Protein 4X7K (pdb70)

CATH classification: 3.30.200.20 (+1 more: 1.10.510.10)

Solvent-accessible surface area: 14327 Å² total; per-residue (Å²): 155,134,18,99,13,116,64,55,4,82,82,89,97,65,57,20,139,19,87,104,10,19,11,38,20,0,52,21,102,148,69,98,62,50,14,18,0,45,67,21,132,27,17,151,150,125,134,12,85,87,117,18,55,122,78,12,137,34,46,44,174,33,161,46,100,5,12,26,129,59,55,64,33,20,93,6,59,57,152,74,57,44,5,13,13,6,28,61,26,15,112,96,115,16,0,81,56,47,8,94,57,78,54,66,74,140,68,5,83,95,23,25,0,2,48,11,0,30,31,0,0,65,0,0,45,22,12,32,78,127,71,62,44,26,87,71,3,50,4,33,6,0,10,11,18,102,125,97,62,0,17,0,10,102,32,24,53,117,146,102,128,32,8,42,0,35,19,31,69,134,68,90,107,93,46,58,21,1,1,0,3,5,0,0,1,0,0,0,6,0,1,52,25,19,94,80,116,144,43,23,57,135,15,1,60,46,0,42,114,71,134,23,24,100,139,3,34,136,119,11,77,68,1,58,79,13,0,59,67,0,1,18,96,51,45,181,124,4,34,68,2,73,85,6,34,122,51,75,18,16,121,145,29,100,41,142,82,61,130,147

Foldseek 3Di:
DDDPDVVFWAWDAWLAAFDQWTWTWIAGPPVRDIWIKIKGQQDPPVVSNVVVVVVLVVLQVDDDLAAWAFDDWDWDDPCRIIIMTITHDFDSQWQVNQLVVQQDLVSLPLLVLLVQLLSVLVVQLSQVVVVHADQDDDRVQWTAHPVRRIHGDDDRHPVDCLLFAPCVVVVHDDGNLRVLSSSLLSSVSSNHGHDDPVVVSVQSVCVLVVRHDPVCCVVCVPSSVLSVQSSPNDSVSHDRSVVVSPDPSNPPRDDPPDDD

Structure (mmCIF, N/CA/C/O backbone):
data_4X7K
#
_entry.id   4X7K
#
_cell.length_a   81.757
_cell.length_b   81.757
_cell.length_c   128.621
_cell.angle_alpha   90.000
_cell.angle_beta   90.000
_cell.angle_gamma   90.000
#
_symmetry.space_group_name_H-M   'P 41 21 2'
#
loop_
_entity.id
_entity.type
_entity.pdbx_description
1 polymer 'Eukaryotic translation initiation factor 2-alpha kinase 3,Eukaryotic translation initiation factor 2-alpha kinase 3'
2 non-polymer 4-{2-amino-3-[5-fluoro-2-(methylamino)quinazolin-6-yl]-4-methylbenzoyl}-1-methyl-2,5-diphenyl-1,2-dihydro-3H-pyrazol-3-one
3 non-polymer 'L(+)-TARTARIC ACID'
4 non-polymer GLYCEROL
5 water water
#
loop_
_atom_site.group_PDB
_atom_site.id
_atom_site.type_symbol
_atom_site.label_atom_id
_atom_site.label_alt_id
_atom_site.label_comp_id
_atom_site.label_asym_id
_atom_site.label_entity_id
_atom_site.label_seq_id
_atom_site.pdbx_PDB_ins_code
_atom_site.Cartn_x
_atom_site.Cartn_y
_atom_site.Cartn_z
_atom_site.occupancy
_atom_site.B_iso_or_equiv
_atom_site.auth_seq_id
_atom_site.auth_comp_id
_atom_site.auth_asym_id
_atom_site.auth_atom_id
_atom_site.pdbx_PDB_model_num
ATOM 1 N N . TYR A 1 13 ? 3.449 -5.493 -0.192 1.00 67.05 585 TYR A N 1
ATOM 2 C CA . TYR A 1 13 ? 4.260 -4.367 0.358 1.00 63.70 585 TYR A CA 1
ATOM 3 C C . TYR A 1 13 ? 4.835 -3.495 -0.753 1.00 61.70 585 TYR A C 1
ATOM 4 O O . TYR A 1 13 ? 5.386 -4.003 -1.732 1.00 63.29 585 TYR A O 1
ATOM 13 N N . ILE A 1 14 ? 4.707 -2.181 -0.588 1.00 58.81 586 ILE A N 1
ATOM 14 C CA . ILE A 1 14 ? 5.277 -1.225 -1.535 1.00 55.77 586 ILE A CA 1
ATOM 15 C C . ILE A 1 14 ? 6.580 -0.629 -0.986 1.00 50.84 586 ILE A C 1
ATOM 16 O O . ILE A 1 14 ? 6.591 0.012 0.070 1.00 49.20 586 ILE A O 1
ATOM 21 N N . SER A 1 15 ? 7.677 -0.872 -1.699 1.00 48.09 587 SER A N 1
ATOM 22 C CA . SER A 1 15 ? 8.974 -0.308 -1.335 1.00 43.30 587 SER A CA 1
ATOM 23 C C . SER A 1 15 ? 9.118 1.097 -1.900 1.00 41.32 587 SER A C 1
ATOM 24 O O . SER A 1 15 ? 9.089 1.297 -3.116 1.00 41.48 587 SER A O 1
ATOM 27 N N . ARG A 1 16 ? 9.265 2.062 -0.998 1.00 38.78 588 ARG A N 1
ATOM 28 C CA . ARG A 1 16 ? 9.519 3.452 -1.346 1.00 36.81 588 ARG A CA 1
ATOM 29 C C . ARG A 1 16 ? 10.731 3.570 -2.275 1.00 34.87 588 ARG A C 1
ATOM 30 O O . ARG A 1 16 ? 10.671 4.251 -3.304 1.00 34.28 588 ARG A O 1
ATOM 38 N N . TYR A 1 17 ? 11.818 2.894 -1.908 1.00 32.63 589 TYR A N 1
ATOM 39 C CA . TYR A 1 17 ? 13.043 2.893 -2.706 1.00 31.19 589 TYR A CA 1
ATOM 40 C C . TYR A 1 17 ? 12.795 2.373 -4.123 1.00 32.74 589 TYR A C 1
ATOM 41 O O . TYR A 1 17 ? 13.165 3.029 -5.095 1.00 30.88 589 TYR A O 1
ATOM 50 N N . LEU A 1 18 ? 12.153 1.211 -4.239 1.00 35.08 590 LEU A N 1
ATOM 51 C CA . LEU A 1 18 ? 11.897 0.615 -5.547 1.00 38.24 590 LEU A CA 1
ATOM 52 C C . LEU A 1 18 ? 10.871 1.397 -6.378 1.00 38.57 590 LEU A C 1
ATOM 53 O O . LEU A 1 18 ? 10.928 1.380 -7.607 1.00 39.58 590 LEU A O 1
ATOM 58 N N . THR A 1 19 ? 9.942 2.077 -5.712 1.00 37.82 591 THR A N 1
ATOM 59 C CA . THR A 1 19 ? 8.902 2.833 -6.415 1.00 39.13 591 THR A CA 1
ATOM 60 C C . THR A 1 19 ? 9.428 4.167 -6.948 1.00 37.22 591 THR A C 1
ATOM 61 O O . THR A 1 19 ? 9.088 4.575 -8.059 1.00 37.76 591 THR A O 1
ATOM 65 N N . ASP A 1 20 ? 10.271 4.827 -6.159 1.00 33.88 592 ASP A N 1
ATOM 66 C CA . ASP A 1 20 ? 10.712 6.187 -6.469 1.00 32.62 592 ASP A CA 1
ATOM 67 C C . ASP A 1 20 ? 12.022 6.272 -7.253 1.00 30.57 592 ASP A C 1
ATOM 68 O O . ASP A 1 20 ? 12.310 7.303 -7.868 1.00 28.05 592 ASP A O 1
ATOM 73 N N . PHE A 1 21 ? 12.813 5.200 -7.226 1.00 29.06 593 PHE A N 1
ATOM 74 C CA . PHE A 1 21 ? 14.157 5.231 -7.806 1.00 28.13 593 PHE A CA 1
ATOM 75 C C . PHE A 1 21 ? 14.414 4.132 -8.826 1.00 30.08 593 PHE A C 1
ATOM 76 O O . PHE A 1 21 ? 13.893 3.020 -8.702 1.00 31.33 593 PHE A O 1
ATOM 84 N N . GLU A 1 22 ? 15.229 4.461 -9.825 1.00 29.75 594 GLU A N 1
ATOM 85 C CA . GLU A 1 22 ? 15.796 3.473 -10.739 1.00 32.50 594 GLU A CA 1
ATOM 86 C C . GLU A 1 22 ? 17.235 3.174 -10.300 1.00 32.10 594 GLU A C 1
ATOM 87 O O . GLU A 1 22 ? 18.100 4.051 -10.368 1.00 30.10 594 GLU A O 1
ATOM 93 N N . PRO A 1 23 ? 17.491 1.947 -9.808 1.00 34.22 595 PRO A N 1
ATOM 94 C CA . PRO A 1 23 ? 18.842 1.616 -9.344 1.00 33.65 595 PRO A CA 1
ATOM 95 C C . PRO A 1 23 ? 19.832 1.624 -10.504 1.00 33.73 595 PRO A C 1
ATOM 96 O O . PRO A 1 23 ? 19.504 1.161 -11.601 1.00 35.13 595 PRO A O 1
ATOM 100 N N . ILE A 1 24 ? 21.026 2.165 -10.266 1.00 31.52 596 ILE A N 1
ATOM 101 C CA . ILE A 1 24 ? 22.054 2.244 -11.305 1.00 32.72 596 ILE A CA 1
ATOM 102 C C . ILE A 1 24 ? 23.181 1.239 -11.039 1.00 34.44 596 ILE A C 1
ATOM 103 O O . ILE A 1 24 ? 23.498 0.414 -11.899 1.00 35.54 596 ILE A O 1
ATOM 108 N N . GLN A 1 25 ? 23.769 1.304 -9.846 1.00 33.19 597 GLN A N 1
ATOM 109 C CA . GLN A 1 25 ? 24.857 0.397 -9.464 1.00 35.31 597 GLN A CA 1
ATOM 110 C C . GLN A 1 25 ? 25.059 0.365 -7.955 1.00 33.89 597 GLN A C 1
ATOM 111 O O . GLN A 1 25 ? 24.595 1.252 -7.241 1.00 30.79 597 GLN A O 1
ATOM 117 N N . CYS A 1 26 ? 25.745 -0.670 -7.477 1.00 34.85 598 CYS A N 1
ATOM 118 C CA . CYS A 1 26 ? 26.203 -0.710 -6.095 1.00 35.16 598 CYS A CA 1
ATOM 119 C C . CYS A 1 26 ? 27.530 0.047 -6.010 1.00 34.78 598 CYS A C 1
ATOM 120 O O . CYS A 1 26 ? 28.465 -0.247 -6.763 1.00 36.79 598 CYS A O 1
ATOM 123 N N . LEU A 1 27 ? 27.603 1.015 -5.101 1.00 31.67 599 LEU A N 1
ATOM 124 C CA . LEU A 1 27 ? 28.825 1.794 -4.895 1.00 31.52 599 LEU A CA 1
ATOM 125 C C . LEU A 1 27 ? 29.741 1.175 -3.843 1.00 33.67 599 LEU A C 1
ATOM 126 O O . LEU A 1 27 ? 30.945 1.434 -3.841 1.00 34.65 599 LEU A O 1
ATOM 131 N N . GLY A 1 28 ? 29.170 0.364 -2.952 1.00 34.16 600 GLY A N 1
ATOM 132 C CA . GLY A 1 28 ? 29.955 -0.382 -1.966 1.00 36.28 600 GLY A CA 1
ATOM 133 C C . GLY A 1 28 ? 29.187 -0.723 -0.701 1.00 37.33 600 GLY A C 1
ATOM 134 O O . GLY A 1 28 ? 27.968 -0.553 -0.640 1.00 34.89 600 GLY A O 1
ATOM 135 N N . ARG A 1 29 ? 29.909 -1.196 0.315 1.00 38.91 601 ARG A N 1
ATOM 136 C CA . ARG A 1 29 ? 29.304 -1.619 1.586 1.00 41.07 601 ARG A CA 1
ATOM 137 C C . ARG A 1 29 ? 30.255 -1.437 2.773 1.00 41.59 601 ARG A C 1
ATOM 138 O O . ARG A 1 29 ? 31.474 -1.358 2.591 1.00 42.73 601 ARG A O 1
ATOM 146 N N . GLY A 1 30 ? 29.687 -1.379 3.979 1.00 41.78 602 GLY A N 1
ATOM 147 C CA . GLY A 1 30 ? 30.468 -1.274 5.215 1.00 43.54 602 GLY A CA 1
ATOM 148 C C . GLY A 1 30 ? 29.624 -1.065 6.463 1.00 43.48 602 GLY A C 1
ATOM 149 O O . GLY A 1 30 ? 28.643 -0.309 6.444 1.00 42.74 602 GLY A O 1
ATOM 150 N N . GLY A 1 31 ? 30.009 -1.733 7.549 1.00 44.27 603 GLY A N 1
ATOM 151 C CA . GLY A 1 31 ? 29.287 -1.632 8.822 1.00 44.17 603 GLY A CA 1
ATOM 152 C C . GLY A 1 31 ? 27.864 -2.153 8.715 1.00 43.36 603 GLY A C 1
ATOM 153 O O . GLY A 1 31 ? 27.645 -3.290 8.296 1.00 43.66 603 GLY A O 1
ATOM 154 N N . PHE A 1 32 ? 26.898 -1.312 9.083 1.00 42.05 604 PHE A N 1
ATOM 155 C CA . PHE A 1 32 ? 25.481 -1.668 8.976 1.00 41.73 604 PHE A CA 1
ATOM 156 C C . PHE A 1 32 ? 24.929 -1.438 7.560 1.00 39.71 604 PHE A C 1
ATOM 157 O O . PHE A 1 32 ? 23.759 -1.722 7.300 1.00 38.36 604 PHE A O 1
ATOM 165 N N . GLY A 1 33 ? 25.766 -0.944 6.649 1.00 37.98 605 GLY A N 1
ATOM 166 C CA . GLY A 1 33 ? 25.259 -0.403 5.381 1.00 35.91 605 GLY A CA 1
ATOM 167 C C . GLY A 1 33 ? 25.702 -0.975 4.040 1.00 34.58 605 GLY A C 1
ATOM 168 O O . GLY A 1 33 ? 26.707 -1.686 3.934 1.00 36.09 605 GLY A O 1
ATOM 169 N N . VAL A 1 34 ? 24.888 -0.669 3.027 1.00 31.88 606 VAL A N 1
ATOM 170 C CA A VAL A 1 34 ? 25.208 -0.897 1.615 0.50 30.49 606 VAL A CA 1
ATOM 171 C CA B VAL A 1 34 ? 25.235 -0.883 1.625 0.50 30.94 606 VAL A CA 1
ATOM 172 C C . VAL A 1 34 ? 24.849 0.403 0.887 1.00 28.35 606 VAL A C 1
ATOM 173 O O . VAL A 1 34 ? 23.848 1.033 1.219 1.00 26.91 606 VAL A O 1
ATOM 180 N N . VAL A 1 35 ? 25.658 0.816 -0.089 1.00 26.43 607 VAL A N 1
ATOM 181 C CA . VAL A 1 35 ? 25.385 2.079 -0.794 1.00 25.71 607 VAL A CA 1
ATOM 182 C C . VAL A 1 35 ? 25.148 1.873 -2.291 1.00 25.74 607 VAL A C 1
ATOM 183 O O . VAL A 1 35 ? 25.898 1.155 -2.955 1.00 27.74 607 VAL A O 1
ATOM 187 N N . PHE A 1 36 ? 24.085 2.500 -2.792 1.00 24.51 608 PHE A N 1
ATOM 188 C CA . PHE A 1 36 ? 23.690 2.413 -4.197 1.00 26.16 608 PHE A CA 1
ATOM 189 C C . PHE A 1 36 ? 23.741 3.788 -4.853 1.00 24.36 608 PHE A C 1
ATOM 190 O O . PHE A 1 36 ? 23.516 4.802 -4.192 1.00 23.85 608 PHE A O 1
ATOM 198 N N . GLU A 1 37 ? 24.029 3.815 -6.151 1.00 24.76 609 GLU A N 1
ATOM 199 C CA . GLU A 1 37 ? 23.684 4.968 -6.969 1.00 23.55 609 GLU A CA 1
ATOM 200 C C . GLU A 1 37 ? 22.307 4.690 -7.560 1.00 24.10 609 GLU A C 1
ATOM 201 O O . GLU A 1 37 ? 22.056 3.597 -8.079 1.00 25.05 609 GLU A O 1
ATOM 207 N N . ALA A 1 38 ? 21.408 5.662 -7.467 1.00 23.55 610 ALA A N 1
ATOM 208 C CA . ALA A 1 38 ? 20.065 5.487 -8.025 1.00 24.11 610 ALA A CA 1
ATOM 209 C C . ALA A 1 38 ? 19.491 6.803 -8.524 1.00 23.69 610 ALA A C 1
ATOM 210 O O . ALA A 1 38 ? 19.761 7.862 -7.952 1.00 22.31 610 ALA A O 1
ATOM 212 N N . LYS A 1 39 ? 18.706 6.729 -9.595 1.00 24.03 611 LYS A N 1
ATOM 213 C CA . LYS A 1 39 ? 18.100 7.920 -10.181 1.00 25.01 611 LYS A CA 1
ATOM 214 C C . LYS A 1 39 ? 16.677 8.085 -9.672 1.00 24.26 611 LYS A C 1
ATOM 215 O O . LYS A 1 39 ? 15.869 7.165 -9.771 1.00 24.95 611 LYS A O 1
ATOM 221 N N . ASN A 1 40 ? 16.376 9.256 -9.119 1.00 22.52 612 ASN A N 1
ATOM 222 C CA . ASN A 1 40 ? 15.005 9.565 -8.737 1.00 22.62 612 ASN A CA 1
ATOM 223 C C . ASN A 1 40 ? 14.157 9.789 -9.994 1.00 23.65 612 ASN A C 1
ATOM 224 O O . ASN A 1 40 ? 14.504 10.601 -10.863 1.00 22.90 612 ASN A O 1
ATOM 229 N N . LYS A 1 41 ? 13.056 9.045 -10.103 1.00 24.41 613 LYS A N 1
ATOM 230 C CA . LYS A 1 41 ? 12.217 9.084 -11.300 1.00 26.65 613 LYS A CA 1
ATOM 231 C C . LYS A 1 41 ? 11.587 10.455 -11.549 1.00 26.78 613 LYS A C 1
ATOM 232 O O . LYS A 1 41 ? 11.511 10.908 -12.691 1.00 27.59 613 LYS A O 1
ATOM 238 N N . VAL A 1 42 ? 11.148 11.112 -10.479 1.00 25.48 614 VAL A N 1
ATOM 239 C CA . VAL A 1 42 ? 10.441 12.390 -10.597 1.00 25.71 614 VAL A CA 1
ATOM 240 C C . VAL A 1 42 ? 11.402 13.546 -10.917 1.00 23.92 614 VAL A C 1
ATOM 241 O O . VAL A 1 42 ? 11.129 14.342 -11.823 1.00 25.91 614 VAL A O 1
ATOM 245 N N . ASP A 1 43 ? 12.519 13.640 -10.191 1.00 22.93 615 ASP A N 1
ATOM 246 C CA . ASP A 1 43 ? 13.432 14.777 -10.380 1.00 22.62 615 ASP A CA 1
ATOM 247 C C . ASP A 1 43 ? 14.569 14.545 -11.383 1.00 23.25 615 ASP A C 1
ATOM 248 O O . ASP A 1 43 ? 15.274 15.492 -11.752 1.00 22.60 615 ASP A O 1
ATOM 253 N N . ASP A 1 44 ? 14.723 13.291 -11.824 1.00 23.70 616 ASP A N 1
ATOM 254 C CA . ASP A 1 44 ? 15.691 12.901 -12.863 1.00 24.41 616 ASP A CA 1
ATOM 255 C C . ASP A 1 44 ? 17.174 13.052 -12.462 1.00 23.51 616 ASP A C 1
ATOM 256 O O . ASP A 1 44 ? 18.069 13.031 -13.321 1.00 24.91 616 ASP A O 1
ATOM 261 N N . CYS A 1 45 ? 17.430 13.190 -11.164 1.00 21.39 617 CYS A N 1
ATOM 262 C CA . CYS A 1 45 ? 18.796 13.314 -10.650 1.00 21.59 617 CYS A CA 1
ATOM 263 C C . CYS A 1 45 ? 19.268 11.990 -10.066 1.00 21.73 617 CYS A C 1
ATOM 264 O O . CYS A 1 45 ? 18.453 11.209 -9.580 1.00 21.65 617 CYS A O 1
ATOM 267 N N . ASN A 1 46 ? 20.582 11.762 -10.109 1.00 22.09 618 ASN A N 1
ATOM 268 C CA . ASN A 1 46 ? 21.203 10.573 -9.527 1.00 22.65 618 ASN A CA 1
ATOM 269 C C . ASN A 1 46 ? 21.774 10.894 -8.150 1.00 21.72 618 ASN A C 1
ATOM 270 O O . ASN A 1 46 ? 22.438 11.923 -7.965 1.00 22.48 618 ASN A O 1
ATOM 275 N N . TYR A 1 47 ? 21.522 10.001 -7.199 1.00 21.13 619 TYR A N 1
ATOM 276 C CA . TYR A 1 47 ? 21.913 10.197 -5.807 1.00 20.11 619 TYR A CA 1
ATOM 277 C C . TYR A 1 47 ? 22.702 8.996 -5.294 1.00 20.64 619 TYR A C 1
ATOM 278 O O . TYR A 1 47 ? 22.647 7.915 -5.870 1.00 21.82 619 TYR A O 1
ATOM 287 N N . ALA A 1 48 ? 23.432 9.196 -4.201 1.00 20.10 620 ALA A N 1
ATOM 288 C CA . ALA A 1 48 ? 23.948 8.080 -3.430 1.00 20.64 620 ALA A CA 1
ATOM 289 C C . ALA A 1 48 ? 22.943 7.775 -2.331 1.00 20.08 620 ALA A C 1
ATOM 290 O O . ALA A 1 48 ? 22.520 8.668 -1.591 1.00 20.03 620 ALA A O 1
ATOM 292 N N . ILE A 1 49 ? 22.556 6.507 -2.233 1.00 20.50 621 ILE A N 1
ATOM 293 C CA . ILE A 1 49 ? 21.577 6.077 -1.242 1.00 21.00 621 ILE A CA 1
ATOM 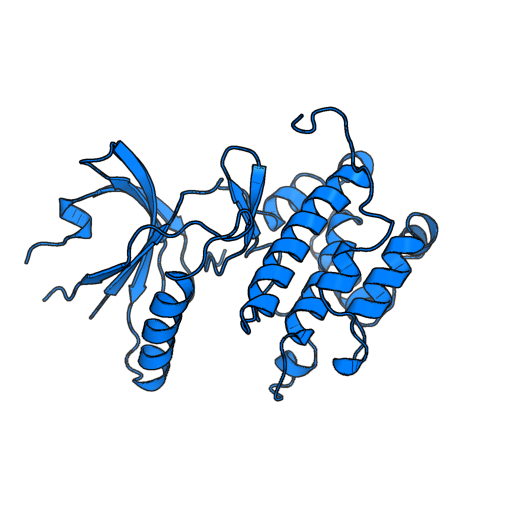294 C C . ILE A 1 49 ? 22.168 4.972 -0.370 1.00 20.50 621 ILE A C 1
ATOM 295 O O . ILE A 1 49 ? 22.517 3.896 -0.861 1.00 21.84 621 ILE A O 1
ATOM 300 N N . LYS A 1 50 ? 22.293 5.264 0.923 1.00 19.92 622 LYS A N 1
ATOM 301 C CA . LYS A 1 50 ? 22.823 4.301 1.884 1.00 20.73 622 LYS A CA 1
ATOM 302 C C . LYS A 1 50 ? 21.664 3.578 2.549 1.00 21.04 622 LYS A C 1
ATOM 303 O O . LYS A 1 50 ? 20.755 4.210 3.090 1.00 22.74 622 LYS A O 1
ATOM 309 N N . ARG A 1 51 ? 21.703 2.254 2.510 1.00 22.52 623 ARG A N 1
ATOM 310 C CA . ARG A 1 51 ? 20.695 1.449 3.176 1.00 22.30 623 ARG A CA 1
ATOM 311 C C . ARG A 1 51 ? 21.338 0.803 4.397 1.00 23.32 623 ARG A C 1
ATOM 312 O O . ARG A 1 51 ? 22.223 -0.044 4.268 1.00 24.71 623 ARG A O 1
ATOM 320 N N . ILE A 1 52 ? 20.890 1.224 5.574 1.00 23.35 624 ILE A N 1
ATOM 321 C CA . ILE A 1 52 ? 21.415 0.723 6.840 1.00 24.77 624 ILE A CA 1
ATOM 322 C C . ILE A 1 52 ? 20.439 -0.298 7.412 1.00 25.90 624 ILE A C 1
ATOM 323 O O . ILE A 1 52 ? 19.267 0.015 7.623 1.00 26.10 624 ILE A O 1
ATOM 328 N N . ARG A 1 53 ? 20.911 -1.517 7.653 1.00 27.29 625 ARG A N 1
ATOM 329 C CA . ARG A 1 53 ? 20.090 -2.492 8.359 1.00 29.53 625 ARG A CA 1
ATOM 330 C C . ARG A 1 53 ? 20.164 -2.156 9.843 1.00 29.78 625 ARG A C 1
ATOM 331 O O . ARG A 1 53 ? 21.237 -2.254 10.446 1.00 30.81 625 ARG A O 1
ATOM 339 N N . LEU A 1 54 ? 19.037 -1.754 10.433 1.00 29.63 626 LEU A N 1
ATOM 340 C CA . LEU A 1 54 ? 19.015 -1.438 11.867 1.00 30.45 626 LEU A CA 1
ATOM 341 C C . LEU A 1 54 ? 19.391 -2.668 12.698 1.00 31.19 626 LEU A C 1
ATOM 342 O O . LEU A 1 54 ? 18.831 -3.751 12.497 1.00 32.34 626 LEU A O 1
ATOM 347 N N . PRO A 1 55 ? 20.357 -2.513 13.624 1.00 31.80 627 PRO A N 1
ATOM 348 C CA . PRO A 1 55 ? 20.837 -3.641 14.429 1.00 33.89 627 PRO A CA 1
ATOM 349 C C . PRO A 1 55 ? 19.830 -4.142 15.472 1.00 35.53 627 PRO A C 1
ATOM 350 O O . PRO A 1 55 ? 18.918 -3.403 15.848 1.00 35.70 627 PRO A O 1
ATOM 354 N N . ASN A 1 56 ? 20.003 -5.388 15.913 1.00 37.76 628 ASN A N 1
ATOM 355 C CA . ASN A 1 56 ? 19.223 -5.976 17.014 1.00 40.96 628 ASN A CA 1
ATOM 356 C C . ASN A 1 56 ? 19.811 -5.590 18.377 1.00 39.71 628 ASN A C 1
ATOM 357 O O . ASN A 1 56 ? 20.023 -6.437 19.255 1.00 43.13 628 ASN A O 1
ATOM 362 N N . ARG A 1 57 ? 20.079 -4.301 18.540 1.00 36.17 629 ARG A N 1
ATOM 363 C CA . ARG A 1 57 ? 20.690 -3.763 19.748 1.00 34.25 629 ARG A CA 1
ATOM 364 C C . ARG A 1 57 ? 20.058 -2.398 19.952 1.00 29.86 629 ARG A C 1
ATOM 365 O O . ARG A 1 57 ? 20.304 -1.500 19.162 1.00 27.15 629 ARG A O 1
ATOM 373 N N . GLU A 1 58 ? 19.269 -2.228 21.011 1.00 29.55 630 GLU A N 1
ATOM 374 C CA . GLU A 1 58 ? 18.522 -0.971 21.178 1.00 27.60 630 GLU A CA 1
ATOM 375 C C . GLU A 1 58 ? 19.419 0.264 21.358 1.00 25.44 630 GLU A C 1
ATOM 376 O O . GLU A 1 58 ? 19.042 1.355 20.958 1.00 23.03 630 GLU A O 1
ATOM 382 N N . LEU A 1 59 ? 20.591 0.090 21.969 1.00 25.89 631 LEU A N 1
ATOM 383 C CA . LEU A 1 59 ? 21.488 1.234 22.189 1.00 25.25 631 LEU A CA 1
ATOM 384 C C . LEU A 1 59 ? 22.181 1.654 20.903 1.00 24.82 631 LEU A C 1
ATOM 385 O O . LEU A 1 59 ? 22.354 2.859 20.633 1.00 23.67 631 LEU A O 1
ATOM 390 N N . ALA A 1 60 ? 22.543 0.667 20.086 1.00 25.74 632 ALA A N 1
ATOM 391 C CA . ALA A 1 60 ? 23.063 0.948 18.746 1.00 25.32 632 ALA A CA 1
ATOM 392 C C . ALA A 1 60 ? 22.003 1.598 17.845 1.00 24.75 632 ALA A C 1
ATOM 393 O O . ALA A 1 60 ? 22.317 2.522 17.088 1.00 22.75 632 ALA A O 1
ATOM 395 N N . ARG A 1 61 ? 20.750 1.139 17.943 1.00 25.56 633 ARG A N 1
ATOM 396 C CA . ARG A 1 61 ? 19.648 1.758 17.190 1.00 25.13 633 ARG A CA 1
ATOM 397 C C . ARG A 1 61 ? 19.417 3.198 17.627 1.00 24.53 633 ARG A C 1
ATOM 398 O 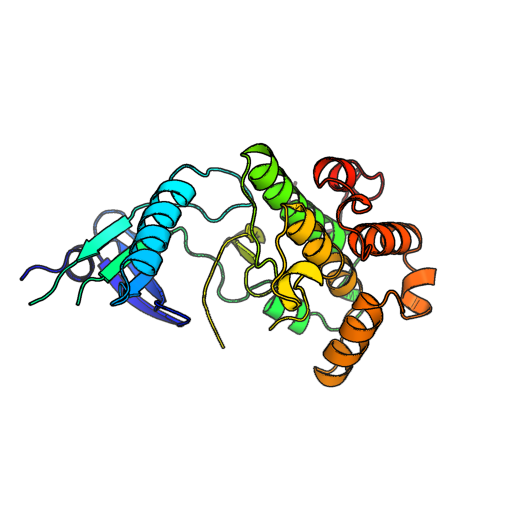O . ARG A 1 61 ? 19.184 4.076 16.793 1.00 23.12 633 ARG A O 1
ATOM 406 N N . GLU A 1 62 ? 19.474 3.426 18.939 1.00 25.06 634 GLU A N 1
ATOM 407 C CA . GLU A 1 62 ? 19.346 4.770 19.506 1.00 25.00 634 GLU A CA 1
ATOM 408 C C . GLU A 1 62 ? 20.358 5.712 18.861 1.00 24.05 634 GLU A C 1
ATOM 409 O O . GLU A 1 62 ? 20.020 6.846 18.498 1.00 23.33 634 GLU A O 1
ATOM 415 N N . LYS A 1 63 ? 21.589 5.228 18.707 1.00 23.62 635 LYS A N 1
ATOM 416 C CA . LYS A 1 63 ? 22.665 6.011 18.101 1.00 23.12 635 LYS A CA 1
ATOM 417 C C . LYS A 1 63 ? 22.379 6.296 16.632 1.00 22.47 635 LYS A C 1
ATOM 418 O O . LYS A 1 63 ? 22.515 7.442 16.184 1.00 20.82 635 LYS A O 1
ATOM 424 N N . VAL A 1 64 ? 21.970 5.267 15.888 1.00 21.89 636 VAL A N 1
ATOM 425 C CA . VAL A 1 64 ? 21.652 5.430 14.457 1.00 22.28 636 VAL A CA 1
ATOM 426 C C . VAL A 1 64 ? 20.578 6.498 14.229 1.00 21.79 636 VAL A C 1
ATOM 427 O O . VAL A 1 64 ? 20.744 7.383 13.383 1.00 21.43 636 VAL A O 1
ATOM 431 N N . MET A 1 65 ? 19.488 6.425 14.989 1.00 23.47 637 MET A N 1
ATOM 432 C CA . MET A 1 65 ? 18.391 7.385 14.835 1.00 23.60 637 MET A CA 1
ATOM 433 C C . MET A 1 65 ? 18.811 8.809 15.219 1.00 23.39 637 MET A C 1
ATOM 434 O O . MET A 1 65 ? 18.403 9.781 14.568 1.00 23.17 637 MET A O 1
ATOM 439 N N . ARG A 1 66 ? 19.616 8.934 16.271 1.00 22.78 638 ARG A N 1
ATOM 440 C CA . ARG A 1 66 ? 20.199 10.227 16.635 1.00 22.60 638 ARG A CA 1
ATOM 441 C C . ARG A 1 66 ? 21.096 10.795 15.545 1.00 22.12 638 ARG A C 1
ATOM 442 O O . ARG A 1 66 ? 21.022 11.992 15.238 1.00 22.50 638 ARG A O 1
ATOM 450 N N . GLU A 1 67 ? 21.954 9.946 14.976 1.00 21.23 639 GLU A N 1
ATOM 451 C CA . GLU A 1 67 ? 22.910 10.396 13.958 1.00 21.84 639 GLU A CA 1
ATOM 452 C C . GLU A 1 67 ? 22.226 10.910 12.689 1.00 21.50 639 GLU A C 1
ATOM 453 O O . GLU A 1 67 ? 22.667 11.907 12.097 1.00 20.01 639 GLU A O 1
ATOM 459 N N . VAL A 1 68 ? 21.153 10.243 12.267 1.00 21.16 640 VAL A N 1
ATOM 460 C CA . VAL A 1 68 ? 20.445 10.704 11.068 1.00 21.12 640 VAL A CA 1
ATOM 461 C C . VAL A 1 68 ? 19.796 12.077 11.306 1.00 19.93 640 VAL A C 1
ATOM 462 O O . VAL A 1 68 ? 19.886 12.958 10.448 1.00 19.55 640 VAL A O 1
ATOM 466 N N . LYS A 1 69 ? 19.194 12.264 12.481 1.00 20.65 641 LYS A N 1
ATOM 467 C CA . LYS A 1 69 ? 18.610 13.561 12.855 1.00 20.60 641 LYS A CA 1
ATOM 468 C C . LYS A 1 69 ? 19.671 14.666 12.909 1.00 21.26 641 LYS A C 1
ATOM 469 O O . LYS A 1 69 ? 19.424 15.797 12.470 1.00 21.95 641 LYS A O 1
ATOM 475 N N . ALA A 1 70 ? 20.850 14.335 13.440 1.00 20.50 642 ALA A N 1
ATOM 476 C CA . ALA A 1 70 ? 21.963 15.282 13.494 1.00 21.67 642 ALA A CA 1
ATOM 477 C C . ALA A 1 70 ? 22.474 15.658 12.099 1.00 20.21 642 ALA A C 1
ATOM 478 O O . ALA A 1 70 ? 22.663 16.843 11.801 1.00 20.88 642 ALA A O 1
ATOM 480 N N . LEU A 1 71 ? 22.705 14.663 11.249 1.00 19.48 643 LEU A N 1
ATOM 481 C CA . LEU A 1 71 ? 23.247 14.954 9.916 1.00 20.27 643 LEU A CA 1
ATOM 482 C C . LEU A 1 71 ? 22.254 15.771 9.072 1.00 19.48 643 LEU A C 1
ATOM 483 O O . LEU A 1 71 ? 22.661 16.593 8.251 1.00 19.44 643 LEU A O 1
ATOM 488 N N . ALA A 1 72 ? 20.960 15.573 9.314 1.00 19.34 644 ALA A N 1
ATOM 489 C CA . ALA A 1 72 ? 19.915 16.286 8.558 1.00 20.07 644 ALA A CA 1
ATOM 490 C C . ALA A 1 72 ? 19.927 17.807 8.773 1.00 21.18 644 ALA A C 1
ATOM 491 O O . ALA A 1 72 ? 19.440 18.557 7.915 1.00 22.13 644 ALA A O 1
ATOM 493 N N . LYS A 1 73 ? 20.494 18.253 9.900 1.00 21.05 645 LYS A N 1
ATOM 494 C CA A LYS A 1 73 ? 20.572 19.677 10.250 0.50 22.91 645 LYS A CA 1
ATOM 495 C CA B LYS A 1 73 ? 20.547 19.684 10.208 0.50 22.80 645 LYS A CA 1
ATOM 496 C C . LYS A 1 73 ? 21.784 20.371 9.623 1.00 23.09 645 LYS A C 1
ATOM 497 O O . LYS A 1 73 ? 21.879 21.599 9.634 1.00 24.62 645 LYS A O 1
ATOM 508 N N . LEU A 1 74 ? 22.718 19.581 9.095 1.00 21.73 646 LEU A N 1
ATOM 509 C CA . LEU A 1 74 ? 24.009 20.127 8.633 1.00 21.18 646 LEU A CA 1
ATOM 510 C C . LEU A 1 74 ? 23.996 20.676 7.218 1.00 20.89 646 LEU A C 1
ATOM 511 O O . LEU A 1 74 ? 23.553 20.004 6.284 1.00 21.50 646 LEU A O 1
ATOM 516 N N . GLU A 1 75 ? 24.514 21.891 7.075 1.00 20.47 647 GLU A N 1
ATOM 517 C CA . GLU A 1 75 ? 24.676 22.528 5.774 1.00 20.65 647 GLU A CA 1
ATOM 518 C C . GLU A 1 75 ? 25.983 23.319 5.740 1.00 19.97 647 GLU A C 1
ATOM 519 O O . GLU A 1 75 ? 26.137 24.308 6.454 1.00 21.42 647 GLU A O 1
ATOM 525 N N . HIS A 1 76 ? 26.927 22.860 4.917 1.00 19.91 648 HIS A N 1
ATOM 526 C CA . HIS A 1 76 ? 28.229 23.515 4.769 1.00 20.94 648 HIS A CA 1
ATOM 527 C C . HIS A 1 76 ? 28.852 23.052 3.454 1.00 20.48 648 HIS A C 1
ATOM 528 O O . HIS A 1 76 ? 28.688 21.889 3.083 1.00 19.55 648 HIS A O 1
ATOM 535 N N . PRO A 1 77 ? 29.569 23.953 2.750 1.00 22.95 649 PRO A N 1
ATOM 536 C CA . PRO A 1 77 ? 30.172 23.597 1.456 1.00 23.94 649 PRO A CA 1
ATOM 537 C C . PRO A 1 77 ? 31.051 22.332 1.490 1.00 24.06 649 PRO A C 1
ATOM 538 O O . PRO A 1 77 ? 31.122 21.614 0.490 1.00 23.99 649 PRO A O 1
ATOM 542 N N . GLY A 1 78 ? 31.701 22.073 2.624 1.00 23.72 650 GLY A N 1
ATOM 543 C CA . GLY A 1 78 ? 32.597 20.918 2.773 1.00 22.62 650 GLY A CA 1
ATOM 544 C C . GLY A 1 78 ? 31.987 19.701 3.457 1.00 22.19 650 GLY A C 1
ATOM 545 O O . GLY A 1 78 ? 32.704 18.768 3.805 1.00 22.19 650 GLY A O 1
ATOM 546 N N . ILE A 1 79 ? 30.671 19.717 3.668 1.00 20.57 651 ILE A N 1
ATOM 547 C CA . ILE A 1 79 ? 29.968 18.574 4.267 1.00 20.76 651 ILE A CA 1
ATOM 548 C C . ILE A 1 79 ? 29.021 17.965 3.234 1.00 20.21 651 ILE A C 1
ATOM 549 O O . ILE A 1 79 ? 28.280 18.686 2.553 1.00 19.82 651 ILE A O 1
ATOM 554 N N . VAL A 1 80 ? 29.046 16.641 3.116 1.00 20.51 652 VAL A N 1
ATOM 555 C CA . VAL A 1 80 ? 28.123 15.913 2.226 1.00 21.07 652 VAL A CA 1
ATOM 556 C C . VAL A 1 80 ? 26.688 16.445 2.312 1.00 20.41 652 VAL A C 1
ATOM 557 O O . VAL A 1 80 ? 26.166 16.680 3.408 1.00 20.34 652 VAL A O 1
ATOM 561 N N . ARG A 1 81 ? 26.077 16.674 1.152 1.00 19.42 653 ARG A N 1
ATOM 562 C CA . ARG A 1 81 ? 24.738 17.284 1.091 1.00 18.95 653 ARG A CA 1
ATOM 563 C C . ARG A 1 81 ? 23.615 16.267 1.284 1.00 17.57 653 ARG A C 1
ATOM 564 O O . ARG A 1 81 ? 23.503 15.287 0.539 1.00 17.12 653 ARG A O 1
ATOM 572 N N . TYR A 1 82 ? 22.771 16.541 2.270 1.00 16.61 654 TYR A N 1
ATOM 573 C CA . TYR A 1 82 ? 21.638 15.678 2.631 1.00 18.10 654 TYR A CA 1
ATOM 574 C C . TYR A 1 82 ? 20.364 16.009 1.845 1.00 17.91 654 TYR A C 1
ATOM 575 O O . TYR A 1 82 ? 20.047 17.181 1.629 1.00 18.49 654 TYR A O 1
ATOM 584 N N . PHE A 1 83 ? 19.629 14.968 1.451 1.00 17.22 655 PHE A N 1
ATOM 585 C CA . PHE A 1 83 ? 18.314 15.131 0.829 1.00 17.96 655 PHE A CA 1
ATOM 586 C C . PHE A 1 83 ? 17.137 14.527 1.599 1.00 18.10 655 PHE A C 1
ATOM 587 O O . PHE A 1 83 ? 16.151 15.219 1.818 1.00 19.37 655 PHE A O 1
ATOM 595 N N . ASN A 1 84 ? 17.226 13.243 1.972 1.00 18.09 656 ASN A N 1
ATOM 596 C CA A ASN A 1 84 ? 16.103 12.548 2.620 0.50 18.39 656 ASN A CA 1
ATOM 597 C CA B ASN A 1 84 ? 16.095 12.523 2.569 0.50 19.24 656 ASN A CA 1
ATOM 598 C C . ASN A 1 84 ? 16.560 11.337 3.420 1.00 18.58 656 ASN A C 1
ATOM 599 O O . ASN A 1 84 ? 17.672 10.826 3.234 1.00 18.87 656 ASN A O 1
ATOM 608 N N . ALA A 1 85 ? 15.699 10.900 4.336 1.00 18.97 657 ALA A N 1
ATOM 609 C CA . ALA A 1 85 ? 15.912 9.686 5.108 1.00 19.03 657 ALA A CA 1
ATOM 610 C C . ALA A 1 85 ? 14.552 9.092 5.396 1.00 20.21 657 ALA A C 1
ATOM 611 O O . ALA A 1 85 ? 13.600 9.824 5.675 1.00 21.37 657 ALA A O 1
ATOM 613 N N . TRP A 1 86 ? 14.451 7.767 5.315 1.00 20.50 658 TRP A N 1
ATOM 614 C CA . TRP A 1 86 ? 13.182 7.091 5.583 1.00 22.57 658 TRP A CA 1
ATOM 615 C C . TRP A 1 86 ? 13.395 5.652 6.025 1.00 23.22 658 TRP A C 1
ATOM 616 O O . TRP A 1 86 ? 14.486 5.103 5.858 1.00 23.45 658 TRP A O 1
ATOM 627 N N . LEU A 1 87 ? 12.342 5.050 6.576 1.00 24.72 659 LEU A N 1
ATOM 628 C CA . LEU A 1 87 ? 12.396 3.668 7.048 1.00 26.62 659 LEU A CA 1
ATOM 629 C C . LEU A 1 87 ? 11.544 2.746 6.185 1.00 28.06 659 LEU A C 1
ATOM 630 O O . LEU A 1 87 ? 10.458 3.126 5.723 1.00 27.45 659 LEU A O 1
ATOM 635 N N . GLU A 1 88 ? 12.046 1.533 5.965 1.00 28.71 660 GLU A N 1
ATOM 636 C CA . GLU A 1 88 ? 11.270 0.484 5.304 1.00 31.20 660 GLU A CA 1
ATOM 637 C C . GLU A 1 88 ? 11.333 -0.782 6.141 1.00 33.56 660 GLU A C 1
ATOM 638 O O . GLU A 1 88 ? 12.402 -1.156 6.633 1.00 33.02 660 GLU A O 1
ATOM 644 N N . ALA A 1 89 ? 10.179 -1.419 6.319 1.00 36.53 661 ALA A N 1
ATOM 645 C CA . ALA A 1 89 ? 10.075 -2.656 7.086 1.00 40.54 661 ALA A CA 1
ATOM 646 C C . ALA A 1 89 ? 9.369 -3.724 6.254 1.00 44.02 661 ALA A C 1
ATOM 647 O O . ALA A 1 89 ? 8.172 -3.969 6.440 1.00 45.93 661 ALA A O 1
ATOM 649 N N . PRO A 1 90 ? 10.107 -4.360 5.322 1.00 45.55 662 PRO A N 1
ATOM 650 C CA . PRO A 1 90 ? 9.505 -5.360 4.443 1.00 49.15 662 PRO A CA 1
ATOM 651 C C . PRO A 1 90 ? 9.164 -6.645 5.203 1.00 52.96 662 PRO A C 1
ATOM 652 O O . PRO A 1 90 ? 9.968 -7.101 6.022 1.00 53.37 662 PRO A O 1
ATOM 656 N N . PRO A 1 91 ? 7.967 -7.215 4.952 1.00 56.72 663 PRO A N 1
ATOM 657 C CA . PRO A 1 91 ? 7.525 -8.451 5.607 1.00 59.88 663 PRO A CA 1
ATOM 658 C C . PRO A 1 91 ? 8.447 -9.632 5.312 1.00 61.73 663 PRO A C 1
ATOM 659 O O . PRO A 1 91 ? 8.443 -10.617 6.054 1.00 64.91 663 PRO A O 1
ATOM 663 N N . LYS A 1 104 ? 13.256 -7.412 9.707 1.00 44.35 881 LYS A N 1
ATOM 664 C CA . LYS A 1 104 ? 14.327 -6.490 9.349 1.00 41.45 881 LYS A CA 1
ATOM 665 C C . LYS A 1 104 ? 13.777 -5.102 9.033 1.00 38.64 881 LYS A C 1
ATOM 666 O O . LYS A 1 104 ? 12.791 -4.971 8.306 1.00 38.60 881 LYS A O 1
ATOM 668 N N . VAL A 1 105 ? 14.414 -4.077 9.596 1.00 35.20 882 VAL A N 1
ATOM 669 C CA . VAL A 1 105 ? 14.078 -2.684 9.301 1.00 32.72 882 VAL A CA 1
ATOM 670 C C . VAL A 1 105 ? 15.297 -2.006 8.676 1.00 29.98 882 VAL A C 1
ATOM 671 O O . VAL A 1 105 ? 16.420 -2.147 9.168 1.00 28.87 882 VAL A O 1
ATOM 675 N N . TYR A 1 106 ? 15.065 -1.283 7.586 1.00 28.42 883 TYR A N 1
ATOM 676 C CA . TYR A 1 106 ? 16.124 -0.552 6.900 1.00 27.25 883 TYR A CA 1
ATOM 677 C C . TYR A 1 106 ? 15.928 0.952 7.039 1.00 26.26 883 TYR A C 1
ATOM 678 O O . TYR A 1 106 ? 14.808 1.449 6.903 1.00 26.29 883 TYR A O 1
ATOM 687 N N . LEU A 1 107 ? 17.018 1.666 7.318 1.00 24.17 884 LEU A N 1
ATOM 688 C CA . LEU A 1 107 ? 17.027 3.126 7.217 1.00 23.94 884 LEU A CA 1
ATOM 689 C C . LEU A 1 107 ? 17.764 3.505 5.944 1.00 23.67 884 LEU A C 1
ATOM 690 O O . LEU A 1 107 ? 18.941 3.161 5.772 1.00 24.72 884 LEU A O 1
ATOM 695 N N . TYR A 1 108 ? 17.059 4.190 5.049 1.00 22.44 885 TYR A N 1
ATOM 696 C CA . TYR A 1 108 ? 17.651 4.722 3.830 1.00 21.27 885 TYR A CA 1
ATOM 697 C C . TYR A 1 108 ? 18.043 6.175 4.042 1.00 20.39 885 TYR A C 1
ATOM 698 O O . TYR A 1 108 ? 17.273 6.945 4.617 1.00 20.88 885 TYR A O 1
ATOM 707 N N . ILE A 1 109 ? 19.240 6.540 3.580 1.00 19.64 886 ILE A N 1
ATOM 708 C CA . ILE A 1 109 ? 19.712 7.929 3.643 1.00 18.85 886 ILE A CA 1
ATOM 709 C C . ILE A 1 109 ? 20.188 8.350 2.252 1.00 18.89 886 ILE A C 1
ATOM 710 O O . ILE A 1 109 ? 21.102 7.738 1.685 1.00 20.07 886 ILE A O 1
ATOM 715 N N . GLN A 1 110 ? 19.556 9.395 1.720 1.00 18.33 887 GLN A N 1
ATOM 716 C CA . GLN A 1 110 ? 19.801 9.879 0.358 1.00 17.88 887 GLN A CA 1
ATOM 717 C C . GLN A 1 110 ? 20.629 11.163 0.376 1.00 18.31 887 GLN A C 1
ATOM 718 O O . GLN A 1 110 ? 20.227 12.162 0.984 1.00 17.38 887 GLN A O 1
ATOM 724 N N . MET A 1 111 ? 21.780 11.123 -0.296 1.00 18.55 888 MET A N 1
ATOM 725 C CA . MET A 1 111 ? 22.724 12.245 -0.320 1.00 18.36 888 MET A CA 1
ATOM 726 C C . MET A 1 111 ? 23.124 12.581 -1.749 1.00 18.51 888 MET A C 1
ATOM 727 O O . MET A 1 111 ? 22.875 11.809 -2.677 1.00 18.22 888 MET A O 1
ATOM 732 N N . GLN A 1 112 ? 23.777 13.726 -1.916 1.00 18.31 889 GLN A N 1
ATOM 733 C CA . GLN A 1 112 ? 24.374 14.089 -3.192 1.00 19.11 889 GLN A CA 1
ATOM 734 C C . GLN A 1 112 ? 25.432 13.063 -3.605 1.00 19.73 889 GLN A C 1
ATOM 735 O O . GLN A 1 112 ? 26.231 12.604 -2.768 1.00 20.55 889 GLN A O 1
ATOM 741 N N . LEU A 1 113 ? 25.419 12.702 -4.886 1.00 26.37 890 LEU A N 1
ATOM 742 C CA . LEU A 1 113 ? 26.385 11.759 -5.444 1.00 26.12 890 LEU A CA 1
ATOM 743 C C . LEU A 1 113 ? 27.729 12.440 -5.685 1.00 24.86 890 LEU A C 1
ATOM 744 O O . LEU A 1 113 ? 27.792 13.440 -6.400 1.00 26.05 890 LEU A O 1
ATOM 749 N N . CYS A 1 114 ? 28.785 11.884 -5.092 1.00 21.48 891 CYS A N 1
ATOM 750 C CA . CYS A 1 114 ? 30.164 12.344 -5.298 1.00 22.13 891 CYS A CA 1
ATOM 751 C C . CYS A 1 114 ? 30.871 11.473 -6.331 1.00 22.21 891 CYS A C 1
ATOM 752 O O . CYS A 1 114 ? 30.338 10.447 -6.752 1.00 22.58 891 CYS A O 1
ATOM 755 N N . ARG A 1 115 ? 32.070 11.895 -6.738 1.00 21.43 892 ARG A N 1
ATOM 756 C CA . ARG A 1 115 ? 32.896 11.128 -7.679 1.00 23.34 892 ARG A CA 1
ATOM 757 C C . ARG A 1 115 ? 33.307 9.788 -7.067 1.00 22.73 892 ARG A C 1
ATOM 758 O O . ARG A 1 115 ? 33.412 9.669 -5.844 1.00 22.53 892 ARG A O 1
ATOM 766 N N . LYS A 1 116 ? 33.539 8.786 -7.919 1.00 25.46 893 LYS A N 1
ATOM 767 C CA . LYS A 1 116 ? 33.947 7.452 -7.458 1.00 26.31 893 LYS A CA 1
ATOM 768 C C . LYS A 1 116 ? 35.285 7.463 -6.706 1.00 26.85 893 LYS A C 1
ATOM 769 O O . LYS A 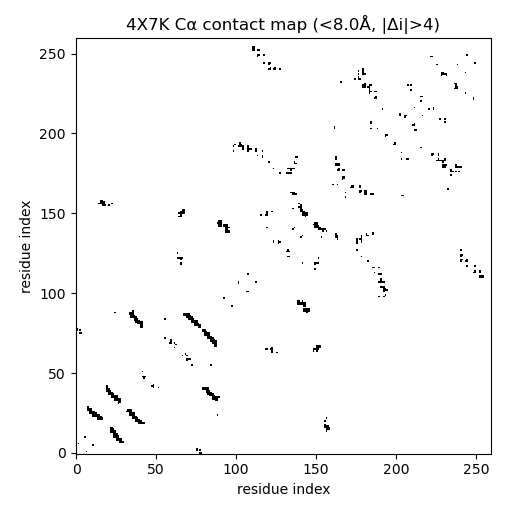1 116 ? 35.449 6.747 -5.707 1.00 27.81 893 LYS A O 1
ATOM 771 N N . GLU A 1 117 ? 36.231 8.279 -7.173 1.00 26.06 894 GLU A N 1
ATOM 772 C CA . GLU A 1 117 ? 37.562 8.364 -6.545 1.00 25.85 894 GLU A CA 1
ATOM 773 C C . GLU A 1 117 ? 37.619 9.354 -5.378 1.00 24.24 894 GLU A C 1
ATOM 774 O O . GLU A 1 117 ? 37.469 10.568 -5.568 1.00 24.07 894 GLU A O 1
ATOM 780 N N . ASN A 1 118 ? 37.827 8.825 -4.172 1.00 21.89 895 ASN A N 1
ATOM 781 C CA . ASN A 1 118 ? 37.946 9.648 -2.964 1.00 21.96 895 ASN A CA 1
ATOM 782 C C . ASN A 1 118 ? 39.373 10.163 -2.753 1.00 21.11 895 ASN A C 1
ATOM 783 O O . ASN A 1 118 ? 40.212 10.017 -3.645 1.00 22.52 895 ASN A O 1
ATOM 788 N N . LEU A 1 119 ? 39.645 10.762 -1.587 1.00 19.96 896 LEU A N 1
ATOM 789 C CA . LEU A 1 119 ? 40.969 11.348 -1.316 1.00 19.24 896 LEU A CA 1
ATOM 790 C C . LEU A 1 119 ? 42.090 10.305 -1.278 1.00 19.98 896 LEU A C 1
ATOM 791 O O . LEU A 1 119 ? 43.192 10.566 -1.782 1.00 20.26 896 LEU A O 1
ATOM 796 N N . LYS A 1 120 ? 41.806 9.144 -0.681 1.00 19.34 897 LYS A N 1
ATOM 797 C CA . LYS A 1 120 ? 42.726 8.004 -0.713 1.00 20.33 897 LYS A CA 1
ATOM 798 C C . LYS A 1 120 ? 43.099 7.639 -2.152 1.00 21.38 897 LYS A C 1
ATOM 799 O O . LYS A 1 120 ? 44.288 7.465 -2.467 1.00 21.87 897 LYS A O 1
ATOM 805 N N . ASP A 1 121 ? 42.088 7.518 -3.017 1.00 20.58 898 ASP A N 1
ATOM 806 C CA . ASP A 1 121 ? 42.311 7.187 -4.429 1.00 22.60 898 ASP A CA 1
ATOM 807 C C . ASP A 1 121 ? 43.101 8.292 -5.136 1.00 20.94 898 ASP A C 1
ATOM 808 O O . ASP A 1 121 ? 44.009 8.008 -5.925 1.00 22.42 898 ASP A O 1
ATOM 813 N N . TRP A 1 122 ? 42.741 9.545 -4.853 1.00 20.48 899 TRP A N 1
ATOM 814 C CA . TRP A 1 122 ? 43.371 10.709 -5.473 1.00 21.62 899 TRP A CA 1
ATOM 815 C C . TRP A 1 122 ? 44.869 10.738 -5.163 1.00 22.04 899 TRP A C 1
ATOM 816 O O . TRP A 1 122 ? 45.698 10.978 -6.052 1.00 21.85 899 TRP A O 1
ATOM 827 N N . MET A 1 123 ? 45.215 10.470 -3.905 1.00 21.14 900 MET A N 1
ATOM 828 C CA . MET A 1 123 ? 46.622 10.405 -3.505 1.00 21.06 900 MET A CA 1
ATOM 829 C C . MET A 1 123 ? 47.353 9.212 -4.133 1.00 22.53 900 MET A C 1
ATOM 830 O O . MET A 1 123 ? 48.521 9.324 -4.525 1.00 23.69 900 MET A O 1
ATOM 835 N N . ASN A 1 124 ? 46.660 8.082 -4.262 1.00 22.19 901 ASN A N 1
ATOM 836 C CA . ASN A 1 124 ? 47.244 6.908 -4.915 1.00 24.34 901 ASN A CA 1
ATOM 837 C C . ASN A 1 124 ? 47.473 7.081 -6.420 1.00 24.91 901 ASN A C 1
ATOM 838 O O . ASN A 1 124 ? 48.219 6.317 -7.027 1.00 27.25 901 ASN A O 1
ATOM 843 N N . GLY A 1 125 ? 46.838 8.090 -7.012 1.00 24.46 902 GLY A N 1
ATOM 844 C CA . GLY A 1 125 ? 47.033 8.397 -8.430 1.00 24.42 902 GLY A CA 1
ATOM 845 C C . GLY A 1 125 ? 47.982 9.565 -8.651 1.00 25.27 902 GLY A C 1
ATOM 846 O O . GLY A 1 125 ? 48.172 10.021 -9.786 1.00 25.67 902 GLY A O 1
ATOM 847 N N . ARG A 1 126 ? 48.561 10.060 -7.558 1.00 23.31 903 ARG A N 1
ATOM 848 C CA . ARG A 1 126 ? 49.534 11.150 -7.595 1.00 23.25 903 ARG A CA 1
ATOM 849 C C . ARG A 1 126 ? 50.741 10.772 -6.734 1.00 23.89 903 ARG A C 1
ATOM 850 O O . ARG A 1 126 ? 50.888 11.248 -5.611 1.00 22.70 903 ARG A O 1
ATOM 858 N N . CYS A 1 127 ? 51.604 9.916 -7.277 1.00 25.13 904 CYS A N 1
ATOM 859 C CA . CYS A 1 127 ? 52.692 9.325 -6.492 1.00 25.72 904 CYS A CA 1
ATOM 860 C C . CYS A 1 127 ? 54.057 10.003 -6.672 1.00 26.43 904 CYS A C 1
ATOM 861 O O . CYS A 1 127 ? 55.091 9.429 -6.318 1.00 26.51 904 CYS A O 1
ATOM 864 N N . THR A 1 128 ? 54.064 11.214 -7.228 1.00 26.78 905 THR A N 1
ATOM 865 C CA . THR A 1 128 ? 55.311 11.984 -7.362 1.00 27.77 905 THR A CA 1
ATOM 866 C C . THR A 1 128 ? 55.161 13.369 -6.738 1.00 26.82 905 THR A C 1
ATOM 867 O O . THR A 1 128 ? 54.051 13.896 -6.635 1.00 24.99 905 THR A O 1
ATOM 871 N N . ILE A 1 129 ? 56.285 13.956 -6.338 1.00 28.72 906 ILE A N 1
ATOM 872 C CA . ILE A 1 129 ? 56.293 15.287 -5.722 1.00 29.30 906 ILE A CA 1
ATOM 873 C C . ILE A 1 129 ? 55.686 16.364 -6.637 1.00 28.14 906 ILE A C 1
ATOM 874 O O . ILE A 1 129 ? 55.001 17.267 -6.156 1.00 27.65 906 ILE A O 1
ATOM 879 N N . GLU A 1 130 ? 55.917 16.238 -7.945 1.00 29.19 907 GLU A N 1
ATOM 880 C CA . GLU A 1 130 ? 55.374 17.168 -8.944 1.00 29.68 907 GLU A CA 1
ATOM 881 C C . GLU A 1 130 ? 53.842 17.159 -8.936 1.00 28.15 907 GLU A C 1
ATOM 882 O O . GLU A 1 130 ? 53.193 18.170 -9.240 1.00 27.64 907 GLU A O 1
ATOM 888 N N . GLU A 1 131 ? 53.276 16.015 -8.563 1.00 25.29 908 GLU A N 1
ATOM 889 C CA . GLU A 1 131 ? 51.827 15.826 -8.510 1.00 24.56 908 GLU A CA 1
ATOM 890 C C . GLU A 1 131 ? 51.220 16.197 -7.157 1.00 23.28 908 GLU A C 1
ATOM 891 O O . GLU A 1 131 ? 50.022 16.029 -6.941 1.00 22.25 908 GLU A O 1
ATOM 897 N N . ARG A 1 132 ? 52.056 16.707 -6.257 1.00 24.05 909 ARG A N 1
ATOM 898 C CA . ARG A 1 132 ? 51.600 17.189 -4.953 1.00 23.41 909 ARG A CA 1
ATOM 899 C C . ARG A 1 132 ? 52.115 18.609 -4.737 1.00 24.22 909 ARG A C 1
ATOM 900 O O . ARG A 1 132 ? 52.769 18.900 -3.728 1.00 24.98 909 ARG A O 1
ATOM 908 N N . GLU A 1 133 ? 51.827 19.495 -5.685 1.00 23.99 910 GLU A N 1
ATOM 909 C CA . GLU A 1 133 ? 52.294 20.874 -5.569 1.00 26.14 910 GLU A CA 1
ATOM 910 C C . GLU A 1 133 ? 51.703 21.489 -4.301 1.00 24.63 910 GLU A C 1
ATOM 911 O O . GLU A 1 133 ? 50.521 21.308 -4.005 1.00 22.99 910 GLU A O 1
ATOM 917 N N . ARG A 1 134 ? 52.548 22.203 -3.561 1.00 25.32 911 ARG A N 1
ATOM 918 C CA . ARG A 1 134 ? 52.204 22.723 -2.240 1.00 25.21 911 ARG A CA 1
ATOM 919 C C . ARG A 1 134 ? 50.845 23.427 -2.187 1.00 24.35 911 ARG A C 1
ATOM 920 O O . ARG A 1 134 ? 50.024 23.117 -1.331 1.00 23.38 911 ARG A O 1
ATOM 928 N N . SER A 1 135 ? 50.609 24.371 -3.094 1.00 25.58 912 SER A N 1
ATOM 929 C CA . SER A 1 135 ? 49.358 25.146 -3.055 1.00 25.74 912 SER A CA 1
ATOM 930 C C . SER A 1 135 ? 48.107 24.302 -3.298 1.00 24.95 912 SER A C 1
ATOM 931 O O . SER A 1 135 ? 47.076 24.526 -2.663 1.00 23.85 912 SER A O 1
ATOM 934 N N . VAL A 1 136 ? 48.198 23.340 -4.213 1.00 24.14 913 VAL A N 1
ATOM 935 C CA . VAL A 1 136 ? 47.102 22.391 -4.442 1.00 24.53 913 VAL A CA 1
ATOM 936 C C . VAL A 1 136 ? 46.786 21.588 -3.176 1.00 23.35 913 VAL A C 1
ATOM 937 O O . VAL A 1 136 ? 45.621 21.462 -2.778 1.00 21.98 913 VAL A O 1
ATOM 941 N N . CYS A 1 137 ? 47.827 21.049 -2.545 1.00 23.46 914 CYS A N 1
ATOM 942 C CA . CYS A 1 137 ? 47.662 20.261 -1.330 1.00 23.49 914 CYS A CA 1
ATOM 943 C C . CYS A 1 137 ? 47.072 21.076 -0.187 1.00 22.37 914 CYS A C 1
ATOM 944 O O . CYS A 1 137 ? 46.212 20.587 0.551 1.00 21.24 914 CYS A O 1
ATOM 947 N N . LEU A 1 138 ? 47.538 22.316 -0.048 1.00 23.27 915 LEU A N 1
ATOM 948 C CA . LEU A 1 138 ? 47.053 23.195 1.015 1.00 23.26 915 LEU A CA 1
ATOM 949 C C . LEU A 1 138 ? 45.605 23.615 0.783 1.00 23.40 915 LEU A C 1
ATOM 950 O O . LEU A 1 138 ? 44.848 23.772 1.743 1.00 22.10 915 LEU A O 1
ATOM 955 N N . HIS A 1 139 ? 45.235 23.79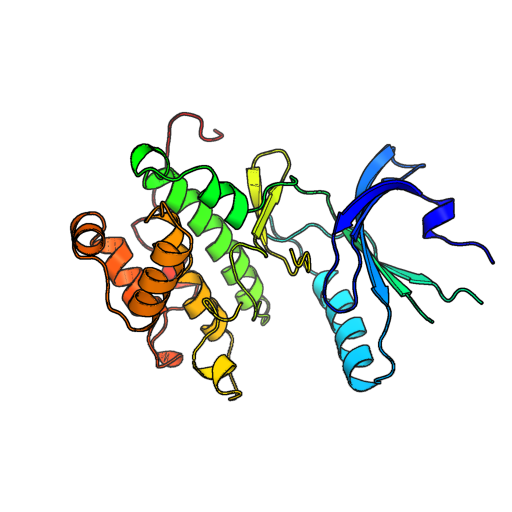5 -0.487 1.00 22.92 916 HIS A N 1
ATOM 956 C CA . HIS A 1 139 ? 43.855 24.108 -0.879 1.00 22.19 916 HIS A CA 1
ATOM 957 C C . HIS A 1 139 ? 42.899 22.970 -0.503 1.00 21.90 916 HIS A C 1
ATOM 958 O O . HIS A 1 139 ? 41.812 23.210 0.047 1.00 20.17 916 HIS A O 1
ATOM 965 N N . ILE A 1 140 ? 43.309 21.736 -0.787 1.00 20.22 917 ILE A N 1
ATOM 966 C CA . ILE A 1 140 ? 42.518 20.572 -0.399 1.00 19.95 917 ILE A CA 1
ATOM 967 C C . ILE A 1 140 ? 42.448 20.469 1.125 1.00 19.69 917 ILE A C 1
ATOM 968 O O . ILE A 1 140 ? 41.355 20.300 1.697 1.00 19.11 917 ILE A O 1
ATOM 973 N N . PHE A 1 141 ? 43.597 20.590 1.785 1.00 20.44 918 PHE A N 1
ATOM 974 C CA . PHE A 1 141 ? 43.617 20.494 3.251 1.00 20.94 918 PHE A CA 1
ATOM 975 C C . PHE A 1 141 ? 42.765 21.573 3.918 1.00 20.48 918 PHE A C 1
ATOM 976 O O . PHE A 1 141 ? 42.031 21.293 4.873 1.00 20.58 918 PHE A O 1
ATOM 984 N N . LEU A 1 142 ? 42.876 22.808 3.434 1.00 20.37 919 LEU A N 1
ATOM 985 C CA . LEU A 1 142 ? 42.093 23.909 3.999 1.00 20.83 919 LEU A CA 1
ATOM 986 C C . LEU A 1 142 ? 40.597 23.583 3.995 1.00 20.78 919 LEU A C 1
ATOM 987 O O . LEU A 1 142 ? 39.900 23.841 4.981 1.00 21.12 919 LEU A O 1
ATOM 992 N N . GLN A 1 143 ? 40.113 23.016 2.889 1.00 19.92 920 GLN A N 1
ATOM 993 C CA . GLN A 1 143 ? 38.698 22.645 2.779 1.00 20.00 920 GLN A CA 1
ATOM 994 C C . GLN A 1 143 ? 38.303 21.594 3.821 1.00 19.21 920 GLN A C 1
ATOM 995 O O . GLN A 1 143 ? 37.219 21.680 4.406 1.00 19.96 920 GLN A O 1
ATOM 1001 N N . ILE A 1 144 ? 39.174 20.612 4.044 1.00 18.91 921 ILE A N 1
ATOM 1002 C CA . ILE A 1 144 ? 38.940 19.592 5.084 1.00 18.29 921 ILE A CA 1
ATOM 1003 C C . ILE A 1 144 ? 38.902 20.250 6.469 1.00 19.84 921 ILE A C 1
ATOM 1004 O O . ILE A 1 144 ? 37.982 20.005 7.261 1.00 18.95 921 ILE A O 1
ATOM 1009 N N . ALA A 1 145 ? 39.901 21.085 6.757 1.00 19.77 922 ALA A N 1
ATOM 1010 C CA . ALA A 1 145 ? 39.969 21.788 8.045 1.00 20.73 922 ALA A CA 1
ATOM 1011 C C . ALA A 1 145 ? 38.756 22.698 8.275 1.00 21.47 922 ALA A C 1
ATOM 1012 O O . ALA A 1 145 ? 38.273 22.812 9.400 1.00 22.59 922 ALA A O 1
ATOM 1014 N N . GLU A 1 146 ? 38.272 23.337 7.210 1.00 21.54 923 GLU A N 1
ATOM 1015 C CA . GLU A 1 146 ? 37.090 24.201 7.302 1.00 22.77 923 GLU A CA 1
ATOM 1016 C C . GLU A 1 146 ? 35.818 23.404 7.618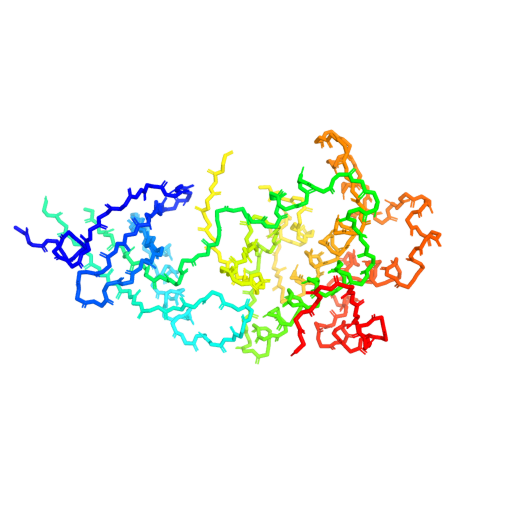 1.00 22.09 923 GLU A C 1
ATOM 1017 O O . GLU A 1 146 ? 34.969 23.865 8.393 1.00 22.57 923 GLU A O 1
ATOM 1023 N N . ALA A 1 147 ? 35.693 22.216 7.024 1.00 20.63 924 ALA A N 1
ATOM 1024 C CA . ALA A 1 147 ? 34.578 21.311 7.347 1.00 20.89 924 ALA A CA 1
ATOM 1025 C C . ALA A 1 147 ? 34.631 20.879 8.820 1.00 21.01 924 ALA A C 1
ATOM 1026 O O . ALA A 1 147 ? 33.604 20.815 9.496 1.00 21.27 924 ALA A O 1
ATOM 1028 N N . VAL A 1 148 ? 35.836 20.586 9.303 1.00 20.39 925 VAL A N 1
ATOM 1029 C CA . VAL A 1 148 ? 36.039 20.201 10.705 1.00 20.32 925 VAL A CA 1
ATOM 1030 C C . VAL A 1 148 ? 35.711 21.365 11.642 1.00 21.12 925 VAL A C 1
ATOM 1031 O O . VAL A 1 148 ? 35.014 21.179 12.649 1.00 21.41 925 VAL A O 1
ATOM 1035 N N . GLU A 1 149 ? 36.182 22.568 11.299 1.00 21.34 926 GLU A N 1
ATOM 1036 C CA . GLU A 1 149 ? 35.859 23.766 12.091 1.00 22.31 926 GLU A CA 1
ATOM 1037 C C . GLU A 1 149 ? 34.347 23.975 12.176 1.00 23.08 926 GLU A C 1
ATOM 1038 O O . GLU A 1 149 ? 33.820 24.338 13.231 1.00 22.68 926 GLU A O 1
ATOM 1044 N N . PHE A 1 150 ? 33.656 23.750 11.061 1.00 22.43 927 PHE A N 1
ATOM 1045 C CA . PHE A 1 150 ? 32.202 23.866 11.040 1.00 23.38 927 PHE A CA 1
ATOM 1046 C C . PHE A 1 150 ? 31.562 22.901 12.055 1.00 23.34 927 PHE A C 1
ATOM 1047 O O . PHE A 1 150 ? 30.731 23.307 12.871 1.00 24.81 927 PHE A O 1
ATOM 1055 N N . LEU A 1 151 ? 31.954 21.630 12.006 1.00 22.67 928 LEU A N 1
ATOM 1056 C CA . LEU A 1 151 ? 31.435 20.638 12.964 1.00 23.21 928 LEU A CA 1
ATOM 1057 C C . LEU A 1 151 ? 31.692 21.059 14.408 1.00 24.32 928 LEU A C 1
ATOM 1058 O O . LEU A 1 151 ? 30.781 21.040 15.243 1.00 24.32 928 LEU A O 1
ATOM 1063 N N . HIS A 1 152 ? 32.930 21.456 14.695 1.00 23.87 929 HIS A N 1
ATOM 1064 C CA . HIS A 1 152 ? 33.303 21.869 16.051 1.00 25.66 929 HIS A CA 1
ATOM 1065 C C . HIS A 1 152 ? 32.526 23.106 16.512 1.00 27.30 929 HIS A C 1
ATOM 1066 O O . HIS A 1 152 ? 32.154 23.203 17.684 1.00 28.07 929 HIS A O 1
ATOM 1073 N N . SER A 1 153 ? 32.256 24.034 15.592 1.00 27.32 930 SER A N 1
ATOM 1074 C CA . SER A 1 153 ? 31.475 25.231 15.927 1.00 30.46 930 SER A CA 1
ATOM 1075 C C . SER A 1 153 ? 30.020 24.890 16.282 1.00 31.55 930 SER A C 1
ATOM 1076 O O . SER A 1 153 ? 29.349 25.665 16.963 1.00 33.08 930 SER A O 1
ATOM 1079 N N . LYS A 1 154 ? 29.549 23.733 15.817 1.00 31.17 931 LYS A N 1
ATOM 1080 C CA . LYS A 1 154 ? 28.206 23.242 16.136 1.00 33.41 931 LYS A CA 1
ATOM 1081 C C . LYS A 1 154 ? 28.183 22.343 17.373 1.00 33.28 931 LYS A C 1
ATOM 1082 O O . LYS A 1 154 ? 27.135 21.796 17.726 1.00 34.84 931 LYS A O 1
ATOM 1088 N N . GLY A 1 155 ? 29.333 22.187 18.025 1.00 32.60 932 GLY A N 1
ATOM 1089 C CA . GLY A 1 155 ? 29.445 21.305 19.186 1.00 32.47 932 GLY A CA 1
ATOM 1090 C C . GLY A 1 155 ? 29.403 19.844 18.779 1.00 31.53 932 GLY A C 1
ATOM 1091 O O . GLY A 1 155 ? 28.974 18.984 19.553 1.00 32.40 932 GLY A O 1
ATOM 1092 N N . LEU A 1 156 ? 29.842 19.571 17.552 1.00 28.99 933 LEU A N 1
ATOM 1093 C CA . LEU A 1 156 ? 29.916 18.215 17.025 1.00 27.70 933 LEU A CA 1
ATOM 1094 C C . LEU A 1 156 ? 31.373 17.850 16.748 1.00 26.47 933 LEU A C 1
ATOM 1095 O O . LEU A 1 156 ? 32.264 18.698 16.807 1.00 26.87 933 LEU A O 1
ATOM 1100 N N . MET A 1 157 ? 31.618 16.577 16.476 1.00 26.09 934 MET A N 1
ATOM 1101 C CA . MET A 1 157 ? 32.937 16.140 16.040 1.00 25.57 934 MET A CA 1
ATOM 1102 C C . MET A 1 157 ? 32.788 15.002 15.043 1.00 25.31 934 MET A C 1
ATOM 1103 O O . MET A 1 157 ? 31.719 14.394 14.942 1.00 26.28 934 MET A O 1
ATOM 1108 N N . HIS A 1 158 ? 33.850 14.734 14.293 1.00 24.09 935 HIS A N 1
ATOM 1109 C CA . HIS A 1 158 ? 33.802 13.678 13.296 1.00 22.96 935 HIS A CA 1
ATOM 1110 C C . HIS A 1 158 ? 34.093 12.315 13.923 1.00 23.29 935 HIS A C 1
ATOM 1111 O O . HIS A 1 158 ? 33.283 11.390 13.793 1.00 24.26 935 HIS A O 1
ATOM 1118 N N . ARG A 1 159 ? 35.257 12.204 14.572 1.00 22.25 936 ARG A N 1
ATOM 1119 C CA . ARG A 1 159 ? 35.708 11.006 15.320 1.00 23.40 936 ARG A CA 1
ATOM 1120 C C . ARG A 1 159 ? 36.407 9.961 14.450 1.00 23.96 936 ARG A C 1
ATOM 1121 O O . ARG A 1 159 ? 37.148 9.120 14.967 1.00 24.89 936 ARG A O 1
ATOM 1129 N N . ASN A 1 160 ? 36.154 10.001 13.142 1.00 22.44 937 ASN A N 1
ATOM 1130 C CA . ASN A 1 160 ? 36.689 8.997 12.222 1.00 24.05 937 ASN A CA 1
ATOM 1131 C C . ASN A 1 160 ? 37.241 9.610 10.945 1.00 22.61 937 ASN A C 1
ATOM 1132 O O . ASN A 1 160 ? 37.059 9.064 9.851 1.00 22.62 937 ASN A O 1
ATOM 1137 N N . LEU A 1 161 ? 37.918 10.746 11.086 1.00 20.72 938 LEU A N 1
ATOM 1138 C CA . LEU A 1 161 ? 38.435 11.464 9.925 1.00 20.59 938 LEU A CA 1
ATOM 1139 C C . LEU A 1 161 ? 39.638 10.727 9.341 1.00 20.82 938 LEU A C 1
ATOM 1140 O O . LEU A 1 161 ? 40.566 10.352 10.065 1.00 21.60 938 LEU A O 1
ATOM 1145 N N . LYS A 1 162 ? 39.589 10.514 8.027 1.00 20.36 939 LYS A N 1
ATOM 1146 C CA . LYS A 1 162 ? 40.608 9.772 7.276 1.00 20.38 939 LYS A CA 1
ATOM 1147 C C . LYS A 1 162 ? 40.311 9.960 5.787 1.00 20.51 939 LYS A C 1
ATOM 1148 O O . LYS A 1 162 ? 39.176 10.304 5.426 1.00 20.06 939 LYS A O 1
ATOM 1154 N N . PRO A 1 163 ? 41.312 9.734 4.911 1.00 20.23 940 PRO A N 1
ATOM 1155 C CA . PRO A 1 163 ? 41.101 9.957 3.472 1.00 20.41 940 PRO A CA 1
ATOM 1156 C C . PRO A 1 163 ? 39.947 9.165 2.853 1.00 20.69 940 PRO A C 1
ATOM 1157 O O . PRO A 1 163 ? 39.346 9.637 1.888 1.00 20.87 940 PRO A O 1
ATOM 1161 N N . SER A 1 164 ? 39.630 7.986 3.392 1.00 19.96 941 SER A N 1
ATOM 1162 C CA . SER A 1 164 ? 38.508 7.192 2.856 1.00 20.97 941 SER A CA 1
ATOM 1163 C C . SER A 1 164 ? 37.130 7.759 3.244 1.00 21.26 941 SER A C 1
ATOM 1164 O O . SER A 1 164 ? 36.099 7.257 2.787 1.00 22.02 941 SER A O 1
ATOM 1167 N N . ASN A 1 165 ? 37.127 8.791 4.087 1.00 20.01 942 ASN A N 1
ATOM 1168 C CA . ASN A 1 165 ? 35.904 9.525 4.453 1.00 20.01 942 ASN A CA 1
ATOM 1169 C C . ASN A 1 165 ? 35.863 10.933 3.854 1.00 19.55 942 ASN A C 1
ATOM 1170 O O . ASN A 1 165 ? 35.102 11.795 4.299 1.00 18.21 942 ASN A O 1
ATOM 1175 N N . ILE A 1 166 ? 36.687 11.156 2.831 1.00 17.95 943 ILE A N 1
ATOM 1176 C CA . ILE A 1 166 ? 36.799 12.465 2.196 1.00 18.56 943 ILE A CA 1
ATOM 1177 C C . ILE A 1 166 ? 36.673 12.250 0.693 1.00 18.95 943 ILE A C 1
ATOM 1178 O O . ILE A 1 166 ? 37.515 11.591 0.081 1.00 18.43 943 ILE A O 1
ATOM 1183 N N . PHE A 1 167 ? 35.599 12.777 0.115 1.00 18.77 944 PHE A N 1
ATOM 1184 C CA . PHE A 1 167 ? 35.294 12.579 -1.298 1.00 19.62 944 PHE A CA 1
ATOM 1185 C C . PHE A 1 167 ? 35.277 13.934 -2.008 1.00 20.00 944 PHE A C 1
ATOM 1186 O O . PHE A 1 167 ? 35.552 14.967 -1.395 1.00 20.50 944 PHE A O 1
ATOM 1194 N N . PHE A 1 168 ? 34.964 13.923 -3.299 1.00 20.10 945 PHE A N 1
ATOM 1195 C CA . PHE A 1 168 ? 34.899 15.156 -4.088 1.00 20.33 945 PHE A CA 1
ATOM 1196 C C . PHE A 1 168 ? 33.572 15.206 -4.831 1.00 21.46 945 PHE A C 1
ATOM 1197 O O . PHE A 1 168 ? 33.095 14.185 -5.344 1.00 21.61 945 PHE A O 1
ATOM 1205 N N . THR A 1 169 ? 32.983 16.395 -4.920 1.00 21.21 946 THR A N 1
ATOM 1206 C CA . THR A 1 169 ? 31.861 16.603 -5.835 1.00 21.81 946 THR A CA 1
ATOM 1207 C C . THR A 1 169 ? 32.320 16.481 -7.289 1.00 24.11 946 THR A C 1
ATOM 1208 O O . THR A 1 169 ? 33.527 16.428 -7.580 1.00 23.18 946 THR A O 1
ATOM 1212 N N . MET A 1 170 ? 31.352 16.463 -8.200 1.00 25.40 947 MET A N 1
ATOM 1213 C CA . MET A 1 170 ? 31.642 16.400 -9.627 1.00 28.77 947 MET A CA 1
ATOM 1214 C C . MET A 1 170 ? 32.568 17.536 -10.076 1.00 29.30 947 MET A C 1
ATOM 1215 O O . MET A 1 170 ? 33.274 17.387 -11.069 1.00 30.93 947 MET A O 1
ATOM 1220 N N . ASP A 1 171 ? 32.571 18.652 -9.340 1.00 28.67 948 ASP A N 1
ATOM 1221 C CA A ASP A 1 171 ? 33.428 19.806 -9.623 0.50 29.17 948 ASP A CA 1
ATOM 1222 C CA B ASP A 1 171 ? 33.487 19.751 -9.674 0.50 28.98 948 ASP A CA 1
ATOM 1223 C C . ASP A 1 171 ? 34.603 19.942 -8.638 1.00 27.58 948 ASP A C 1
ATOM 1224 O O . ASP A 1 171 ? 35.086 21.061 -8.396 1.00 28.08 948 ASP A O 1
ATOM 1233 N N . ASP A 1 172 ? 35.039 18.821 -8.058 1.00 24.90 949 ASP A N 1
ATOM 1234 C CA . ASP A 1 172 ? 36.222 18.771 -7.180 1.00 23.56 949 ASP A CA 1
ATOM 1235 C C . ASP A 1 172 ? 36.133 19.526 -5.846 1.00 23.45 949 ASP A C 1
ATOM 1236 O O . ASP A 1 172 ? 37.161 19.769 -5.208 1.00 24.09 949 ASP A O 1
ATOM 1241 N N . VAL A 1 173 ? 34.928 19.897 -5.418 1.00 22.33 950 VAL A N 1
ATOM 1242 C CA . VAL A 1 173 ? 34.751 20.444 -4.066 1.00 22.36 950 VAL A CA 1
ATOM 1243 C C . VAL A 1 173 ? 34.897 19.298 -3.054 1.00 20.86 950 VAL A C 1
ATOM 1244 O O . VAL A 1 173 ? 34.247 18.252 -3.192 1.00 20.28 950 VAL A O 1
ATOM 1248 N N . VAL A 1 174 ? 35.763 19.494 -2.060 1.00 19.29 951 VAL A N 1
ATOM 1249 C CA . VAL A 1 174 ? 36.012 18.481 -1.029 1.00 19.11 951 VAL A CA 1
ATOM 1250 C C . VAL A 1 174 ? 34.753 18.298 -0.171 1.00 19.39 951 VAL A C 1
ATOM 1251 O O . VAL A 1 174 ? 34.122 19.281 0.231 1.00 19.26 951 VAL A O 1
ATOM 1255 N N . LYS A 1 175 ? 34.393 17.041 0.090 1.00 17.82 952 LYS A N 1
ATOM 1256 C CA . LYS A 1 175 ? 33.230 16.720 0.919 1.00 18.75 952 LYS A CA 1
ATOM 1257 C C . LYS A 1 175 ? 33.598 15.721 2.010 1.00 19.60 952 LYS A C 1
ATOM 1258 O O . LYS A 1 175 ? 34.048 14.610 1.712 1.00 20.16 952 LYS A O 1
ATOM 1264 N N . VAL A 1 176 ? 33.395 16.130 3.263 1.00 18.87 953 VAL A N 1
ATOM 1265 C CA . VAL A 1 176 ? 33.645 15.278 4.432 1.00 18.71 953 VAL A CA 1
ATOM 1266 C C . VAL A 1 176 ? 32.338 14.628 4.888 1.00 19.58 953 VAL A C 1
ATOM 1267 O O . VAL A 1 176 ? 31.277 15.265 4.886 1.00 19.23 953 VAL A O 1
ATOM 1271 N N . GLY A 1 177 ? 32.421 13.351 5.258 1.00 19.28 954 GLY A N 1
ATOM 1272 C CA . GLY A 1 177 ? 31.269 12.614 5.760 1.00 20.32 954 GLY A CA 1
ATOM 1273 C C . GLY A 1 177 ? 31.701 11.336 6.457 1.00 20.96 954 GLY A C 1
ATOM 1274 O O . GLY A 1 177 ? 32.883 11.153 6.761 1.00 20.11 954 GLY A O 1
ATOM 1275 N N . ASP A 1 178 ? 30.726 10.474 6.729 1.00 20.07 955 ASP A N 1
ATOM 1276 C CA . ASP A 1 178 ? 30.970 9.116 7.200 1.00 21.49 955 ASP A CA 1
ATOM 1277 C C . ASP A 1 178 ? 30.486 8.185 6.088 1.00 21.37 955 ASP A C 1
ATOM 1278 O O . ASP A 1 178 ? 29.320 7.789 6.050 1.00 21.61 955 ASP A O 1
ATOM 1283 N N . PHE A 1 179 ? 31.386 7.851 5.164 1.00 21.78 956 PHE A N 1
ATOM 1284 C CA . PHE A 1 179 ? 30.970 7.206 3.915 1.00 24.90 956 PHE A CA 1
ATOM 1285 C C . PHE A 1 179 ? 30.642 5.723 4.040 1.00 28.43 956 PHE A C 1
ATOM 1286 O O . PHE A 1 179 ? 29.640 5.258 3.488 1.00 30.73 956 PHE A O 1
ATOM 1294 N N . GLY A 1 180 ? 31.468 4.993 4.779 1.00 30.99 957 GLY A N 1
ATOM 1295 C CA . GLY A 1 180 ? 31.217 3.569 5.028 1.00 36.03 957 GLY A CA 1
ATOM 1296 C C . GLY A 1 180 ? 31.314 2.711 3.780 1.00 38.50 957 GLY A C 1
ATOM 1297 O O . GLY A 1 180 ? 30.492 1.814 3.569 1.00 40.61 957 GLY A O 1
ATOM 1298 N N . LEU A 1 181 ? 32.304 3.006 2.939 1.00 39.12 958 LEU A N 1
ATOM 1299 C CA . LEU A 1 181 ? 32.613 2.149 1.798 1.00 41.96 958 LEU A CA 1
ATOM 1300 C C . LEU A 1 181 ? 33.918 1.412 2.089 1.00 44.44 958 LEU A C 1
ATOM 1301 O O . LEU A 1 181 ? 35.006 1.879 1.738 1.00 44.28 958 LEU A O 1
ATOM 1306 N N . VAL A 1 182 ? 33.792 0.270 2.758 1.00 48.35 959 VAL A N 1
ATOM 1307 C CA . VAL A 1 182 ? 34.933 -0.558 3.139 1.00 51.44 959 VAL A CA 1
ATOM 1308 C C . VAL A 1 182 ? 35.380 -1.411 1.949 1.00 53.59 959 VAL A C 1
ATOM 1309 O O . VAL A 1 182 ? 34.609 -2.223 1.426 1.00 55.39 959 VAL A O 1
ATOM 1313 N N . THR A 1 183 ? 36.627 -1.206 1.525 1.00 54.18 960 THR A N 1
ATOM 1314 C CA . THR A 1 183 ? 37.167 -1.851 0.327 1.00 56.54 960 THR A CA 1
ATOM 1315 C C . THR A 1 183 ? 37.979 -3.101 0.666 1.00 59.42 960 THR A C 1
ATOM 1316 O O . THR A 1 183 ? 39.201 -3.132 0.509 1.00 60.04 960 THR A O 1
ATOM 1318 N N . THR A 1 210 ? 40.882 1.041 9.292 1.00 43.88 987 THR A N 1
ATOM 1319 C CA . THR A 1 210 ? 42.227 1.468 9.669 1.00 43.09 987 THR A CA 1
ATOM 1320 C C . THR A 1 210 ? 42.228 2.369 10.903 1.00 41.50 987 THR A C 1
ATOM 1321 O O . THR A 1 210 ? 41.322 3.188 11.087 1.00 41.28 987 THR A O 1
ATOM 1325 N N . LYS A 1 211 ? 43.256 2.219 11.734 1.00 40.26 988 LYS A N 1
ATOM 1326 C CA . LYS A 1 211 ? 43.422 3.077 12.907 1.00 37.69 988 LYS A CA 1
ATOM 1327 C C . LYS A 1 211 ? 44.597 4.050 12.770 1.00 34.97 988 LYS A C 1
ATOM 1328 O O . LYS A 1 211 ? 44.943 4.745 13.725 1.00 33.37 988 LYS A O 1
ATOM 1334 N N . LEU A 1 212 ? 45.186 4.126 11.575 1.00 33.15 989 LEU A N 1
ATOM 1335 C CA . LEU A 1 212 ? 46.361 4.972 11.355 1.00 31.90 989 LEU A CA 1
ATOM 1336 C C . LEU A 1 212 ? 46.132 6.453 11.646 1.00 29.58 989 LEU A C 1
ATOM 1337 O O . LEU A 1 212 ? 47.067 7.149 12.021 1.00 30.54 989 LEU A O 1
ATOM 1342 N N . TYR A 1 213 ? 44.895 6.925 11.480 1.00 26.64 990 TYR A N 1
ATOM 1343 C CA . TYR A 1 213 ? 44.571 8.345 11.658 1.00 24.65 990 TYR A CA 1
ATOM 1344 C C . TYR A 1 213 ? 43.886 8.624 12.999 1.00 24.77 990 TYR A C 1
ATOM 1345 O O . TYR A 1 213 ? 43.529 9.760 13.300 1.00 25.71 990 TYR A O 1
ATOM 1354 N N . MET A 1 214 ? 43.712 7.579 13.795 1.00 26.33 991 MET A N 1
ATOM 1355 C CA . MET A 1 214 ? 42.959 7.683 15.038 1.00 26.60 991 MET A CA 1
ATOM 1356 C C . MET A 1 214 ? 43.821 8.199 16.192 1.00 27.16 991 MET A C 1
ATOM 1357 O O . MET A 1 214 ? 44.948 7.752 16.375 1.00 28.30 991 MET A O 1
ATOM 1362 N N . SER A 1 215 ? 43.265 9.127 16.974 1.00 26.07 992 SER A N 1
ATOM 1363 C CA . SER A 1 215 ? 43.947 9.683 18.147 1.00 26.24 992 SER A CA 1
ATOM 1364 C C . SER A 1 215 ? 44.361 8.593 19.142 1.00 27.77 992 SER A C 1
ATOM 1365 O O . SER A 1 215 ? 43.686 7.567 19.257 1.00 27.89 992 SER A O 1
ATOM 1368 N N . PRO A 1 216 ? 45.475 8.813 19.871 1.00 28.90 993 PRO A N 1
ATOM 1369 C CA . PRO A 1 216 ? 45.920 7.857 20.894 1.00 31.06 993 PRO A CA 1
ATOM 1370 C C . PRO A 1 216 ? 44.841 7.579 21.943 1.00 31.63 993 PRO A C 1
ATOM 1371 O O . PRO A 1 216 ? 44.676 6.432 22.372 1.00 32.73 993 PRO A O 1
ATOM 1375 N N . GLU A 1 217 ? 44.105 8.617 22.342 1.00 31.10 994 GLU A N 1
ATOM 1376 C CA . GLU A 1 217 ? 43.074 8.458 23.371 1.00 32.35 994 GLU A CA 1
ATOM 1377 C C . GLU A 1 217 ? 41.947 7.523 22.913 1.00 31.06 994 GLU A C 1
ATOM 1378 O O . GLU A 1 217 ? 41.440 6.733 23.710 1.00 32.23 994 GLU A O 1
ATOM 1384 N N . GLN A 1 218 ? 41.593 7.584 21.629 1.00 28.97 995 GLN A N 1
ATOM 1385 C CA . GLN A 1 218 ? 40.594 6.672 21.059 1.00 28.48 995 GLN A CA 1
ATOM 1386 C C 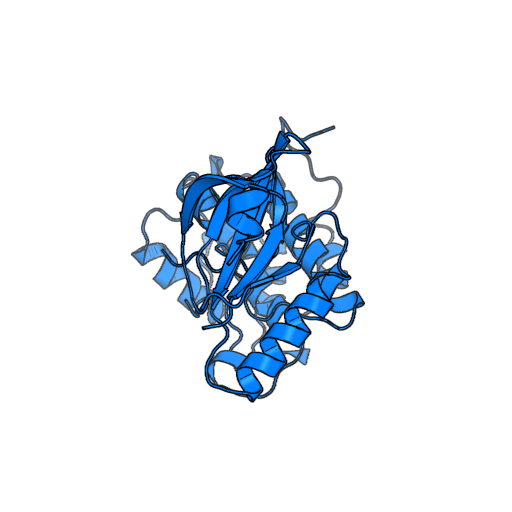. GLN A 1 218 ? 41.096 5.231 20.933 1.00 30.53 995 GLN A C 1
ATOM 1387 O O . GLN A 1 218 ? 40.389 4.290 21.301 1.00 30.80 995 GLN A O 1
ATOM 1393 N N . ILE A 1 219 ? 42.309 5.064 20.407 1.00 30.29 996 ILE A N 1
ATOM 1394 C CA . ILE A 1 219 ? 42.925 3.731 20.309 1.00 33.33 996 ILE A CA 1
ATOM 1395 C C . ILE A 1 219 ? 42.931 3.006 21.657 1.00 35.32 996 ILE A C 1
ATOM 1396 O O . ILE A 1 219 ? 42.644 1.806 21.729 1.00 37.08 996 ILE A O 1
ATOM 1401 N N . HIS A 1 220 ? 43.237 3.744 22.723 1.00 36.32 997 HIS A N 1
ATOM 1402 C CA . HIS A 1 220 ? 43.283 3.178 24.069 1.00 38.81 997 HIS A CA 1
ATOM 1403 C C . HIS A 1 220 ? 41.907 3.037 24.732 1.00 38.13 997 HIS A C 1
ATOM 1404 O O . HIS A 1 220 ? 41.810 2.560 25.861 1.00 39.08 997 HIS A O 1
ATOM 1411 N N . GLY A 1 221 ? 40.853 3.443 24.027 1.00 35.81 998 GLY A N 1
ATOM 1412 C CA . GLY A 1 221 ? 39.485 3.343 24.545 1.00 36.03 998 GLY A CA 1
ATOM 1413 C C . GLY A 1 221 ? 39.193 4.287 25.699 1.00 35.99 998 GLY A C 1
ATOM 1414 O O . GLY A 1 221 ? 38.355 3.997 26.550 1.00 37.24 998 GLY A O 1
ATOM 1415 N N . ASN A 1 222 ? 39.885 5.424 25.726 1.00 34.68 999 ASN A N 1
ATOM 1416 C CA . ASN A 1 222 ? 39.691 6.415 26.783 1.00 34.56 999 ASN A CA 1
ATOM 1417 C C . ASN A 1 222 ? 38.644 7.442 26.370 1.00 31.49 999 ASN A C 1
ATOM 1418 O O . ASN A 1 222 ? 38.255 7.494 25.204 1.00 29.87 999 ASN A O 1
ATOM 1423 N N . SER A 1 223 ? 38.180 8.247 27.327 1.00 31.37 1000 SER A N 1
ATOM 1424 C CA . SER A 1 223 ? 37.304 9.372 27.002 1.00 29.97 1000 SER A CA 1
ATOM 1425 C C . SER A 1 223 ? 38.060 10.382 26.151 1.00 28.62 1000 SER A C 1
ATOM 1426 O O . SER A 1 223 ? 39.295 10.397 26.144 1.00 28.36 1000 SER A O 1
ATOM 1429 N N . TYR A 1 224 ? 37.323 11.214 25.423 1.00 27.26 1001 TYR A N 1
ATOM 1430 C CA . TYR A 1 224 ? 37.945 12.100 24.438 1.00 25.44 1001 TYR A CA 1
ATOM 1431 C C . TYR A 1 224 ? 37.093 13.335 24.166 1.00 25.78 1001 TYR A C 1
ATOM 1432 O O . TYR A 1 224 ? 35.951 13.436 24.638 1.00 25.73 1001 TYR A O 1
ATOM 1441 N N . SER A 1 225 ? 37.670 14.269 23.413 1.00 25.05 1002 SER A N 1
ATOM 1442 C CA . SER A 1 225 ? 37.008 15.516 23.040 1.00 26.99 1002 SER A CA 1
ATOM 1443 C C . SER A 1 225 ? 37.153 15.739 21.540 1.00 25.04 1002 SER A C 1
ATOM 1444 O O . SER A 1 225 ? 37.724 14.906 20.833 1.00 24.24 1002 SER A O 1
ATOM 1447 N N . HIS A 1 226 ? 36.656 16.880 21.061 1.00 24.51 1003 HIS A N 1
ATOM 1448 C CA . HIS A 1 226 ? 36.766 17.256 19.652 1.00 24.18 1003 HIS A CA 1
ATOM 1449 C C . HIS A 1 226 ? 38.220 17.312 19.162 1.00 23.68 1003 HIS A C 1
ATOM 1450 O O . HIS A 1 226 ? 38.477 17.282 17.955 1.00 23.33 1003 HIS A O 1
ATOM 1457 N N . LYS A 1 227 ? 39.163 17.388 20.105 1.00 23.99 1004 LYS A N 1
ATOM 1458 C CA . LYS A 1 227 ? 40.589 17.394 19.779 1.00 24.75 1004 LYS A CA 1
ATOM 1459 C C . LYS A 1 227 ? 41.054 16.139 19.021 1.00 23.66 1004 LYS A C 1
ATOM 1460 O O . LYS A 1 227 ? 42.107 16.154 18.378 1.00 23.03 1004 LYS A O 1
ATOM 1466 N N . VAL A 1 228 ? 40.266 15.063 19.084 1.00 23.75 1005 VAL A N 1
ATOM 1467 C CA . VAL A 1 228 ? 40.570 13.847 18.311 1.00 22.61 1005 VAL A CA 1
ATOM 1468 C C . VAL A 1 228 ? 40.661 14.116 16.809 1.00 21.53 1005 VAL A C 1
ATOM 1469 O O . VAL A 1 228 ? 41.467 13.492 16.113 1.00 22.41 1005 VAL A O 1
ATOM 1473 N N . ASP A 1 229 ? 39.841 15.047 16.318 1.00 20.40 1006 ASP A N 1
ATOM 1474 C CA . ASP A 1 229 ? 39.811 15.375 14.894 1.00 20.34 1006 ASP A CA 1
ATOM 1475 C C . ASP A 1 229 ? 41.059 16.128 14.463 1.00 20.08 1006 ASP A C 1
ATOM 1476 O O . ASP A 1 229 ? 41.481 16.022 13.311 1.00 20.24 1006 ASP A O 1
ATOM 1481 N N . ILE A 1 230 ? 41.640 16.886 15.389 1.00 21.79 1007 ILE A N 1
ATOM 1482 C CA . ILE A 1 230 ? 42.864 17.649 15.106 1.00 21.75 1007 ILE A CA 1
ATOM 1483 C C . ILE A 1 230 ? 44.052 16.709 14.860 1.00 21.63 1007 ILE A C 1
ATOM 1484 O O . ILE A 1 230 ? 44.856 16.934 13.951 1.00 20.46 1007 ILE A O 1
ATOM 1489 N N . PHE A 1 231 ? 44.142 15.648 15.661 1.00 21.51 1008 PHE A N 1
ATOM 1490 C CA . PHE A 1 231 ? 45.146 14.608 15.462 1.00 22.17 1008 PHE A CA 1
ATOM 1491 C C . PHE A 1 231 ? 45.037 13.997 14.059 1.00 21.20 1008 PHE A C 1
ATOM 1492 O O . PHE A 1 231 ? 46.029 13.911 13.337 1.00 21.78 1008 PHE A O 1
ATOM 1500 N N . SER A 1 232 ? 43.825 13.603 13.666 1.00 20.97 1009 SER A N 1
ATOM 1501 C CA . SER A 1 232 ? 43.572 13.084 12.313 1.00 20.62 1009 SER A CA 1
ATOM 1502 C C . SER A 1 232 ? 44.002 14.074 11.222 1.00 20.88 1009 SER A C 1
ATOM 1503 O O . SER A 1 232 ? 44.644 13.687 10.249 1.00 20.65 1009 SER A O 1
ATOM 1506 N N . LEU A 1 233 ? 43.647 15.346 11.398 1.00 20.50 1010 LEU A N 1
ATOM 1507 C CA . LEU A 1 233 ? 44.030 16.405 10.458 1.00 21.41 1010 LEU A CA 1
ATOM 1508 C C . LEU A 1 233 ? 45.545 16.509 10.267 1.00 21.99 1010 LEU A C 1
ATOM 1509 O O . LEU A 1 233 ? 46.020 16.729 9.149 1.00 21.37 1010 LEU A O 1
ATOM 1514 N N . GLY A 1 234 ? 46.293 16.353 11.360 1.00 21.58 1011 GLY A N 1
ATOM 1515 C CA . GLY A 1 234 ? 47.760 16.421 11.318 1.00 23.27 1011 GLY A CA 1
ATOM 1516 C C . GLY A 1 234 ? 48.351 15.409 10.356 1.00 23.45 1011 GLY A C 1
ATOM 1517 O O . GLY A 1 234 ? 49.188 15.752 9.510 1.00 23.76 1011 GLY A O 1
ATOM 1518 N N . LEU A 1 235 ? 47.903 14.159 10.473 1.00 22.32 1012 LEU A N 1
ATOM 1519 C CA A LEU A 1 235 ? 48.413 13.081 9.630 0.50 22.27 1012 LEU A CA 1
ATOM 1520 C CA B LEU A 1 235 ? 48.423 13.084 9.632 0.50 22.43 1012 LEU A CA 1
ATOM 1521 C C . LEU A 1 235 ? 47.994 13.261 8.178 1.00 21.49 1012 LEU A C 1
ATOM 1522 O O . LEU A 1 235 ? 48.754 12.941 7.261 1.00 22.13 1012 LEU A O 1
ATOM 1531 N N . ILE A 1 236 ? 46.784 13.780 7.976 1.00 20.91 1013 ILE A N 1
ATOM 1532 C CA . ILE A 1 236 ? 46.267 14.039 6.628 1.00 20.64 1013 ILE A CA 1
ATOM 1533 C C . ILE A 1 236 ? 47.067 15.146 5.930 1.00 21.42 1013 ILE A C 1
ATOM 1534 O O . ILE A 1 236 ? 47.392 15.030 4.741 1.00 20.44 1013 ILE A O 1
ATOM 1539 N N . LEU A 1 237 ? 47.398 16.205 6.669 1.00 20.98 1014 LEU A N 1
ATOM 1540 C CA . LEU A 1 237 ? 48.239 17.269 6.109 1.00 22.04 1014 LEU A CA 1
ATOM 1541 C C . LEU A 1 237 ? 49.591 16.716 5.659 1.00 22.70 1014 LEU A C 1
ATOM 1542 O O . LEU A 1 237 ? 50.036 16.998 4.542 1.00 22.53 1014 LEU A O 1
ATOM 1547 N N . PHE A 1 238 ? 50.238 15.926 6.516 1.00 21.61 1015 PHE A N 1
ATOM 1548 C CA . PHE A 1 238 ? 51.503 15.309 6.138 1.00 23.96 1015 PHE A CA 1
ATOM 1549 C C . PHE A 1 238 ? 51.344 14.447 4.881 1.00 23.21 1015 PHE A C 1
ATOM 1550 O O . PHE A 1 238 ? 52.115 14.577 3.930 1.00 24.21 1015 PHE A O 1
ATOM 1558 N N . GLU A 1 239 ? 50.345 13.567 4.896 1.00 22.15 1016 GLU A N 1
ATOM 1559 C CA . GLU A 1 239 ? 50.140 12.617 3.798 1.00 21.94 1016 GLU A CA 1
ATOM 1560 C C . GLU A 1 239 ? 49.864 13.302 2.455 1.00 21.40 1016 GLU A C 1
ATOM 1561 O O . GLU A 1 239 ? 50.323 12.828 1.412 1.00 23.41 1016 GLU A O 1
ATOM 1567 N N . LEU A 1 240 ? 49.118 14.402 2.484 1.00 20.23 1017 LEU A N 1
ATOM 1568 C CA . LEU A 1 240 ? 48.869 15.193 1.269 1.00 20.79 1017 LEU A CA 1
ATOM 1569 C C . LEU A 1 240 ? 50.157 15.729 0.650 1.00 22.22 1017 LEU A C 1
ATOM 1570 O O . LEU A 1 240 ? 50.300 15.752 -0.578 1.00 23.49 1017 LEU A O 1
ATOM 1575 N N . LEU A 1 241 ? 51.084 16.161 1.501 1.00 22.66 1018 LEU A N 1
ATOM 1576 C CA . LEU A 1 241 ? 52.336 16.777 1.039 1.00 23.90 1018 LEU A CA 1
ATOM 1577 C C . LEU A 1 241 ? 53.419 15.765 0.657 1.00 24.49 1018 LEU A C 1
ATOM 1578 O O . LEU A 1 241 ? 54.348 16.093 -0.084 1.00 27.18 1018 LEU A O 1
ATOM 1583 N N . TYR A 1 242 ? 53.286 14.536 1.150 1.00 24.34 1019 TYR A N 1
ATOM 1584 C CA . TYR A 1 242 ? 54.339 13.530 1.020 1.00 25.27 1019 TYR A CA 1
ATOM 1585 C C . TYR A 1 242 ? 53.842 12.285 0.267 1.00 25.53 1019 TYR A C 1
ATOM 1586 O O . TYR A 1 242 ? 53.186 11.419 0.859 1.00 25.16 1019 TYR A O 1
ATOM 1595 N N . PRO A 1 243 ? 54.145 12.193 -1.045 1.00 27.14 1020 PRO A N 1
ATOM 1596 C CA . PRO A 1 243 ? 53.659 11.057 -1.845 1.00 27.33 1020 PRO A CA 1
ATOM 1597 C C . PRO A 1 243 ? 54.407 9.747 -1.575 1.00 27.74 1020 PRO A C 1
ATOM 1598 O O . PRO A 1 243 ? 55.604 9.757 -1.270 1.00 29.69 1020 PRO A O 1
ATOM 1602 N N . PHE A 1 244 ? 53.686 8.635 -1.688 1.00 27.78 1021 PHE A N 1
ATOM 1603 C CA . PHE A 1 244 ? 54.244 7.296 -1.502 1.00 29.20 1021 PHE A CA 1
ATOM 1604 C C . PHE A 1 244 ? 54.213 6.482 -2.791 1.00 30.71 1021 PHE A C 1
ATOM 1605 O O . PHE A 1 244 ? 53.347 6.705 -3.646 1.00 30.31 1021 PHE A O 1
ATOM 1613 N N . SER A 1 245 ? 55.157 5.542 -2.904 1.00 32.28 1022 SER A N 1
ATOM 1614 C 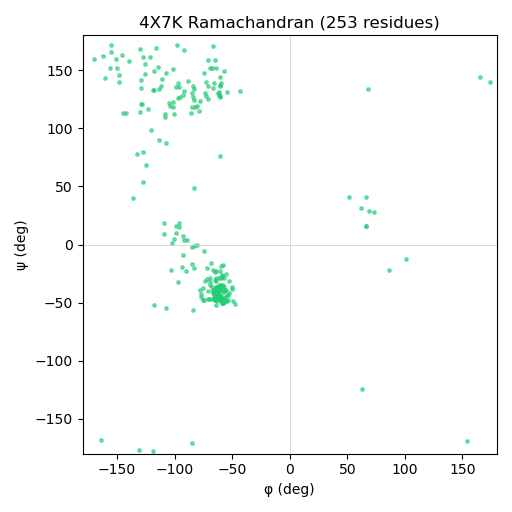CA . SER A 1 245 ? 55.272 4.625 -4.040 1.00 36.23 1022 SER A CA 1
ATOM 1615 C C . SER A 1 245 ? 54.752 3.215 -3.724 1.00 36.95 1022 SER A C 1
ATOM 1616 O O . SER A 1 245 ? 54.448 2.451 -4.639 1.00 37.93 1022 SER A O 1
ATOM 1619 N N . THR A 1 246 ? 54.700 2.862 -2.438 1.00 36.81 1023 THR A N 1
ATOM 1620 C CA . THR A 1 246 ? 54.204 1.549 -1.992 1.00 37.81 1023 THR A CA 1
ATOM 1621 C C . THR A 1 246 ? 53.355 1.689 -0.733 1.00 37.30 1023 THR A C 1
ATOM 1622 O O . THR A 1 246 ? 53.481 2.676 0.001 1.00 34.38 1023 THR A O 1
ATOM 1626 N N . GLN A 1 247 ? 52.500 0.697 -0.484 1.00 37.67 1024 GLN A N 1
ATOM 1627 C CA . GLN A 1 247 ? 51.707 0.654 0.743 1.00 38.60 1024 GLN A CA 1
ATOM 1628 C C . GLN A 1 247 ? 52.620 0.462 1.955 1.00 39.04 1024 GLN A C 1
ATOM 1629 O O . GLN A 1 247 ? 52.416 1.098 2.990 1.00 38.46 1024 GLN A O 1
ATOM 1635 N N . MET A 1 248 ? 53.632 -0.395 1.812 1.00 41.06 1025 MET A N 1
ATOM 1636 C CA . MET A 1 248 ? 54.602 -0.637 2.885 1.00 43.36 1025 MET A CA 1
ATOM 1637 C C . MET A 1 248 ? 55.292 0.658 3.325 1.00 41.23 1025 MET A C 1
ATOM 1638 O O . MET A 1 248 ? 55.410 0.923 4.521 1.00 40.68 1025 MET A O 1
ATOM 1643 N N . GLU A 1 249 ? 55.730 1.460 2.354 1.00 39.95 1026 GLU A N 1
ATOM 1644 C CA . GLU A 1 249 ? 56.338 2.762 2.627 1.00 38.43 1026 GLU A CA 1
ATOM 1645 C C . GLU A 1 249 ? 55.353 3.681 3.356 1.00 34.53 1026 GLU A C 1
ATOM 1646 O O . GLU A 1 249 ? 55.721 4.343 4.330 1.00 33.39 1026 GLU A O 1
ATOM 1652 N N . ARG A 1 250 ? 54.106 3.705 2.887 1.00 31.16 1027 ARG A N 1
ATOM 1653 C CA . ARG A 1 250 ? 53.061 4.529 3.495 1.00 29.15 1027 ARG A CA 1
ATOM 1654 C C . ARG A 1 250 ? 52.842 4.187 4.972 1.00 29.94 1027 ARG A C 1
ATOM 1655 O O . ARG A 1 250 ? 52.839 5.083 5.826 1.00 28.52 1027 ARG A O 1
ATOM 1663 N N . VAL A 1 251 ? 52.662 2.898 5.261 1.00 31.28 1028 VAL A N 1
ATOM 1664 C CA . VAL A 1 251 ? 52.374 2.443 6.623 1.00 33.19 1028 VAL A CA 1
ATOM 1665 C C . VAL A 1 251 ? 53.551 2.752 7.556 1.00 34.43 1028 VAL A C 1
ATOM 1666 O O . VAL A 1 251 ? 53.357 3.286 8.652 1.00 33.86 1028 VAL A O 1
ATOM 1670 N N . ARG A 1 252 ? 54.765 2.436 7.107 1.00 35.44 1029 ARG A N 1
ATOM 1671 C CA . ARG A 1 252 ? 55.966 2.694 7.898 1.00 37.85 1029 ARG A CA 1
ATOM 1672 C C . ARG A 1 252 ? 56.107 4.187 8.212 1.00 35.76 1029 ARG A C 1
ATOM 1673 O O . ARG A 1 252 ? 56.321 4.565 9.368 1.00 35.88 1029 ARG A O 1
ATOM 1681 N N . THR A 1 253 ? 55.965 5.026 7.187 1.00 33.33 1030 THR A N 1
ATOM 1682 C CA . THR A 1 253 ? 56.177 6.465 7.336 1.00 31.90 1030 THR A CA 1
ATOM 1683 C C . THR A 1 253 ? 55.100 7.118 8.213 1.00 30.53 1030 THR A C 1
ATOM 1684 O O . THR A 1 253 ? 55.423 7.893 9.118 1.00 30.88 1030 THR A O 1
ATOM 1688 N N . LEU A 1 254 ? 53.832 6.800 7.955 1.00 28.78 1031 LEU A N 1
ATOM 1689 C CA . LEU A 1 254 ? 52.733 7.350 8.754 1.00 27.67 1031 LEU A CA 1
ATOM 1690 C C . LEU A 1 254 ? 52.807 6.906 10.223 1.00 28.97 1031 LEU A C 1
ATOM 1691 O O . LEU A 1 254 ? 52.482 7.680 11.120 1.00 27.87 1031 LEU A O 1
ATOM 1696 N N . THR A 1 255 ? 53.241 5.668 10.455 1.00 30.75 1032 THR A N 1
ATOM 1697 C CA . THR A 1 255 ? 53.480 5.168 11.815 1.00 33.19 1032 THR A CA 1
ATOM 1698 C C . THR A 1 255 ? 54.571 5.979 12.520 1.00 34.25 1032 THR A C 1
ATOM 1699 O O . THR A 1 255 ? 54.412 6.361 13.685 1.00 34.92 1032 THR A O 1
ATOM 1703 N N . ASP A 1 256 ? 55.661 6.255 11.808 1.00 34.46 1033 ASP A N 1
ATOM 1704 C CA . ASP A 1 256 ? 56.726 7.110 12.334 1.00 36.42 1033 ASP A CA 1
ATOM 1705 C C . ASP A 1 256 ? 56.215 8.528 12.618 1.00 34.22 1033 ASP A C 1
ATOM 1706 O O . ASP A 1 256 ? 56.498 9.088 13.679 1.00 35.42 1033 ASP A O 1
ATOM 1711 N N . VAL A 1 257 ? 55.448 9.090 11.683 1.00 32.29 1034 VAL A N 1
ATOM 1712 C CA . VAL A 1 257 ? 54.917 10.454 11.825 1.00 31.14 1034 VAL A CA 1
ATOM 1713 C C . VAL A 1 257 ? 53.993 10.589 13.048 1.00 31.06 1034 VAL A C 1
ATOM 1714 O O . VAL A 1 257 ? 54.069 11.585 13.770 1.00 30.17 1034 VAL A O 1
ATOM 1718 N N . ARG A 1 258 ? 53.158 9.575 13.288 1.00 30.82 1035 ARG A N 1
ATOM 1719 C CA . ARG A 1 258 ? 52.345 9.491 14.516 1.00 33.01 1035 ARG A CA 1
ATOM 1720 C C . ARG A 1 258 ? 53.195 9.708 15.767 1.00 35.21 1035 ARG A C 1
ATOM 1721 O O . ARG A 1 258 ? 52.742 10.313 16.746 1.00 36.38 1035 ARG A O 1
ATOM 1729 N N . ASN A 1 259 ? 54.423 9.195 15.729 1.00 36.94 1036 ASN A N 1
ATOM 1730 C CA . ASN A 1 259 ? 55.359 9.316 16.844 1.00 39.51 1036 ASN A CA 1
ATOM 1731 C C . ASN A 1 259 ? 56.326 10.492 16.692 1.00 39.38 1036 ASN A C 1
ATOM 1732 O O . ASN A 1 259 ? 57.366 10.538 17.353 1.00 40.02 1036 ASN A O 1
ATOM 1737 N N . LEU A 1 260 ? 55.957 11.442 15.829 1.00 36.91 1037 LEU A N 1
ATOM 1738 C CA . LEU A 1 260 ? 56.715 12.680 15.597 1.00 37.71 1037 LEU A CA 1
ATOM 1739 C C . LEU A 1 260 ? 58.127 12.437 15.042 1.00 39.43 1037 LEU A C 1
ATOM 1740 O O . LEU A 1 260 ? 59.058 13.205 15.310 1.00 40.71 1037 LEU A O 1
ATOM 1745 N N . LYS A 1 261 ? 58.267 11.361 14.270 1.00 38.98 1038 LYS A N 1
ATOM 1746 C CA . LYS A 1 261 ? 59.502 11.065 13.548 1.00 41.47 1038 LYS A CA 1
ATOM 1747 C C . LYS A 1 261 ? 59.220 11.310 12.069 1.00 39.43 1038 LYS A C 1
ATOM 1748 O O . LYS A 1 261 ? 58.464 10.568 11.439 1.00 36.81 1038 LYS A O 1
ATOM 1754 N N . PHE A 1 262 ? 59.817 12.374 11.540 1.00 40.04 1039 PHE A N 1
ATOM 1755 C CA . PHE A 1 262 ? 59.534 12.848 10.189 1.00 39.52 1039 PHE A CA 1
ATOM 1756 C C . PHE A 1 262 ? 60.698 12.552 9.255 1.00 41.75 1039 PHE A C 1
ATOM 1757 O O . PHE A 1 262 ? 61.849 12.557 9.689 1.00 44.04 1039 PHE A O 1
ATOM 1765 N N . PRO A 1 263 ? 60.405 12.289 7.966 1.00 41.86 1040 PRO A N 1
ATOM 1766 C CA . PRO A 1 263 ? 61.478 12.215 6.969 1.00 44.31 1040 PRO A CA 1
ATOM 1767 C C . PRO A 1 263 ? 62.188 13.565 6.861 1.00 46.44 1040 PRO A C 1
ATOM 1768 O O . PRO A 1 263 ? 61.519 14.593 6.745 1.00 44.47 1040 PRO A O 1
ATOM 1772 N N . PRO A 1 264 ? 63.535 13.568 6.922 1.00 50.55 1041 PRO A N 1
ATOM 1773 C CA . PRO A 1 264 ? 64.318 14.806 6.860 1.00 52.94 1041 PRO A CA 1
ATOM 1774 C C . PRO A 1 264 ? 63.953 15.726 5.691 1.00 52.74 1041 PRO A C 1
ATOM 1775 O O . PRO A 1 264 ? 63.918 16.945 5.862 1.00 53.71 1041 PRO A O 1
ATOM 1779 N N . LEU A 1 265 ? 63.661 15.148 4.527 1.00 51.89 1042 LEU A N 1
ATOM 1780 C CA . LEU A 1 265 ? 63.354 15.944 3.337 1.00 52.06 1042 LEU A CA 1
ATOM 1781 C C . LEU A 1 265 ? 61.985 16.641 3.408 1.00 49.17 1042 LEU A C 1
ATOM 1782 O O . LEU A 1 265 ? 61.745 17.622 2.700 1.00 49.63 1042 LEU A O 1
ATOM 1787 N N . PHE A 1 266 ? 61.097 16.140 4.265 1.00 46.29 1043 PHE A N 1
ATOM 1788 C CA . PHE A 1 266 ? 59.831 16.820 4.527 1.00 42.45 1043 PHE A CA 1
ATOM 1789 C C . PHE A 1 266 ? 60.054 18.056 5.402 1.00 42.58 1043 PHE A C 1
ATOM 1790 O O . PHE A 1 266 ? 59.545 19.137 5.097 1.00 41.58 1043 PHE A O 1
ATOM 1798 N N . THR A 1 267 ? 60.815 17.885 6.481 1.00 43.17 1044 THR A N 1
ATOM 1799 C CA . THR A 1 267 ? 61.095 18.969 7.427 1.00 44.80 1044 THR A CA 1
ATOM 1800 C C . THR A 1 267 ? 61.820 20.131 6.748 1.00 46.41 1044 THR A C 1
ATOM 1801 O O . THR A 1 267 ? 61.602 21.294 7.094 1.00 46.82 1044 THR A O 1
ATOM 1805 N N . GLN A 1 268 ? 62.675 19.799 5.779 1.00 47.49 1045 GLN A N 1
ATOM 1806 C CA . GLN A 1 268 ? 63.463 20.789 5.045 1.00 49.15 1045 GLN A CA 1
ATOM 1807 C C . GLN A 1 268 ? 62.641 21.527 3.990 1.00 46.97 1045 GLN A C 1
ATOM 1808 O O . GLN A 1 268 ? 62.724 22.750 3.883 1.00 47.85 1045 GLN A O 1
ATOM 1814 N N . LYS A 1 269 ? 61.850 20.784 3.219 1.00 44.54 1046 LYS A N 1
ATOM 1815 C CA . LYS A 1 269 ? 61.018 21.372 2.168 1.00 42.82 1046 LYS A CA 1
ATOM 1816 C C . LYS A 1 269 ? 59.850 22.185 2.731 1.00 41.26 1046 LYS A C 1
ATOM 1817 O O . LYS A 1 269 ? 59.523 23.251 2.203 1.00 40.95 1046 LYS A O 1
ATOM 1823 N N . TYR A 1 270 ? 59.234 21.679 3.802 1.00 39.04 1047 TYR A N 1
ATOM 1824 C CA . TYR A 1 270 ? 58.046 22.304 4.389 1.00 37.25 1047 TYR A CA 1
ATOM 1825 C C . TYR A 1 270 ? 58.200 22.618 5.883 1.00 37.56 1047 TYR A C 1
ATOM 1826 O O . TYR A 1 270 ? 57.521 22.005 6.713 1.00 35.11 1047 TYR A O 1
ATOM 1835 N N . PRO A 1 271 ? 59.077 23.586 6.233 1.00 39.61 1048 PRO A N 1
ATOM 1836 C CA . PRO A 1 271 ? 59.308 23.898 7.647 1.00 40.64 1048 PRO A CA 1
ATOM 1837 C C . PRO A 1 271 ? 58.067 24.408 8.390 1.00 39.58 1048 PRO A C 1
ATOM 1838 O O . PRO A 1 271 ? 57.897 24.098 9.571 1.00 39.21 1048 PRO A O 1
ATOM 1842 N N . CYS A 1 272 ? 57.216 25.173 7.706 1.00 38.49 1049 CYS A N 1
ATOM 1843 C CA . CYS A 1 272 ? 56.008 25.727 8.324 1.00 38.26 1049 CYS A CA 1
ATOM 1844 C C . CYS A 1 272 ? 54.964 24.654 8.612 1.00 35.71 1049 CYS A C 1
ATOM 1845 O O . CYS A 1 272 ? 54.401 24.607 9.706 1.00 34.62 1049 CYS A O 1
ATOM 1848 N N . GLU A 1 273 ? 54.716 23.801 7.622 1.00 33.67 1050 GLU A N 1
ATOM 1849 C CA . GLU A 1 273 ? 53.742 22.718 7.747 1.00 32.00 1050 GLU A CA 1
ATOM 1850 C C . GLU A 1 273 ? 54.235 21.652 8.722 1.00 32.01 1050 GLU A C 1
ATOM 1851 O O . GLU A 1 273 ? 53.440 21.028 9.419 1.00 31.38 1050 GLU A O 1
ATOM 1857 N N . TYR A 1 274 ? 55.552 21.460 8.766 1.00 33.01 1051 TYR A N 1
ATOM 1858 C CA . TYR A 1 274 ? 56.180 20.555 9.726 1.00 33.91 1051 TYR A CA 1
ATOM 1859 C C . TYR A 1 274 ? 55.823 20.934 11.168 1.00 34.31 1051 TYR A C 1
ATOM 1860 O O . TYR A 1 274 ? 55.428 20.071 11.955 1.00 33.82 1051 TYR A O 1
ATOM 1869 N N . VAL A 1 275 ? 55.946 22.221 11.493 1.00 34.90 1052 VAL A N 1
ATOM 1870 C CA . VAL A 1 275 ? 55.569 22.742 12.812 1.00 35.79 1052 VAL A CA 1
ATOM 1871 C C . VAL A 1 275 ? 54.073 22.530 13.086 1.00 33.50 1052 VAL A C 1
ATOM 1872 O O . VAL A 1 275 ? 53.689 22.106 14.181 1.00 33.08 1052 VAL A O 1
ATOM 1876 N N . MET A 1 276 ? 53.244 22.819 12.084 1.00 31.87 1053 MET A N 1
ATOM 1877 C CA . MET A 1 276 ? 51.793 22.643 12.189 1.00 30.72 1053 MET A CA 1
ATOM 1878 C C . MET A 1 276 ? 51.406 21.191 12.472 1.00 29.18 1053 MET A C 1
ATOM 1879 O O . MET A 1 276 ? 50.585 20.923 13.356 1.00 28.58 1053 MET A O 1
ATOM 1884 N N . VAL A 1 277 ? 52.000 20.262 11.724 1.00 28.47 1054 VAL A N 1
ATOM 1885 C CA . VAL A 1 277 ? 51.737 18.832 11.923 1.00 27.76 1054 VAL A CA 1
ATOM 1886 C C . VAL A 1 277 ? 52.183 18.397 13.326 1.00 28.81 1054 VAL A C 1
ATOM 1887 O O . VAL A 1 277 ? 51.436 17.718 14.038 1.00 27.28 1054 VAL A O 1
ATOM 1891 N N . GLN A 1 278 ? 53.386 18.814 13.728 1.00 29.95 1055 GLN A N 1
ATOM 1892 C CA . GLN A 1 278 ? 53.882 18.557 15.080 1.00 32.24 1055 GLN A CA 1
ATOM 1893 C C . GLN A 1 278 ? 52.868 18.944 16.154 1.00 31.88 1055 GLN A C 1
ATOM 1894 O O . GLN A 1 278 ? 52.590 18.158 17.063 1.00 31.93 1055 GLN A O 1
ATOM 1900 N N . ASP A 1 279 ? 52.321 20.155 16.038 1.00 31.77 1056 ASP A N 1
ATOM 1901 C CA . ASP A 1 279 ? 51.358 20.677 17.007 1.00 31.79 1056 ASP A CA 1
ATOM 1902 C C . ASP A 1 279 ? 50.055 19.872 17.010 1.00 29.19 1056 ASP A C 1
ATOM 1903 O O . ASP A 1 279 ? 49.530 19.540 18.075 1.00 29.36 1056 ASP A O 1
ATOM 1908 N N . MET A 1 280 ? 49.551 19.562 15.816 1.00 27.26 1057 MET A N 1
ATOM 1909 C CA . MET A 1 280 ? 48.315 18.787 15.649 1.00 25.82 1057 MET A CA 1
ATOM 1910 C C . MET A 1 280 ? 48.435 17.360 16.187 1.00 25.46 1057 MET A C 1
ATOM 1911 O O . MET A 1 280 ? 47.449 16.781 16.634 1.00 25.61 1057 MET A O 1
ATOM 1916 N N . LEU A 1 281 ? 49.650 16.815 16.168 1.00 27.05 1058 LEU A N 1
ATOM 1917 C CA . LEU A 1 281 ? 49.901 15.443 16.621 1.00 27.41 1058 LEU A CA 1
ATOM 1918 C C . LEU A 1 281 ? 50.392 15.326 18.069 1.00 29.78 1058 LEU A C 1
ATOM 1919 O O . LEU A 1 281 ? 50.894 14.272 18.473 1.00 31.08 1058 LEU A O 1
ATOM 1924 N N . SER A 1 282 ? 50.241 16.396 18.850 1.00 30.92 1059 SER A N 1
ATOM 1925 C CA . SER A 1 282 ? 50.597 16.356 20.271 1.00 34.26 1059 SER A CA 1
ATOM 1926 C C . SER A 1 282 ? 49.863 15.193 20.945 1.00 34.35 1059 SER A C 1
ATOM 1927 O O . SER A 1 282 ? 48.653 15.038 20.754 1.00 32.64 1059 SER A O 1
ATOM 1930 N N . PRO A 1 283 ? 50.591 14.359 21.715 1.00 36.29 1060 PRO A N 1
ATOM 1931 C CA . PRO A 1 283 ? 49.949 13.290 22.487 1.00 36.96 1060 PRO A CA 1
ATOM 1932 C C . PRO A 1 283 ? 48.875 13.824 23.439 1.00 37.35 1060 PRO A C 1
ATOM 1933 O O . PRO A 1 283 ? 47.848 13.173 23.633 1.00 38.03 1060 PRO A O 1
ATOM 1937 N N . SER A 1 284 ? 49.123 14.994 24.024 1.00 38.03 1061 SER A N 1
ATOM 1938 C CA . SER A 1 284 ? 48.172 15.652 24.916 1.00 38.22 1061 SER A CA 1
ATOM 1939 C C . SER A 1 284 ? 47.143 16.424 24.090 1.00 35.90 1061 SER A C 1
ATOM 1940 O O . SER A 1 284 ? 47.506 17.334 23.339 1.00 34.81 1061 SER A O 1
ATOM 1943 N N . PRO A 1 285 ? 45.851 16.056 24.212 1.00 34.73 1062 PRO A N 1
ATOM 1944 C CA . PRO A 1 285 ? 44.814 16.706 23.400 1.00 33.35 1062 PRO A CA 1
ATOM 1945 C C . PRO A 1 285 ? 44.718 18.215 23.646 1.00 34.33 1062 PRO A C 1
ATOM 1946 O O . PRO A 1 285 ? 44.471 18.971 22.703 1.00 32.60 1062 PRO A O 1
ATOM 1950 N N . MET A 1 286 ? 44.945 18.640 24.892 1.00 36.33 1063 MET A N 1
ATOM 1951 C CA . MET A 1 286 ? 44.931 20.063 25.258 1.00 39.35 1063 MET A CA 1
ATOM 1952 C C . MET A 1 286 ? 45.953 20.901 24.487 1.00 38.92 1063 MET A C 1
ATOM 1953 O O . MET A 1 286 ? 45.755 22.101 24.291 1.00 39.61 1063 MET A O 1
ATOM 1958 N N . GLU A 1 287 ? 47.038 20.258 24.057 1.00 38.24 1064 GLU A N 1
ATOM 1959 C CA . GLU A 1 287 ? 48.142 20.942 23.388 1.00 38.47 1064 GLU A CA 1
ATOM 1960 C C . GLU A 1 287 ? 47.907 21.118 21.889 1.00 35.76 1064 GLU A C 1
ATOM 1961 O O . GLU A 1 287 ? 48.581 21.925 21.245 1.00 36.17 1064 GLU A O 1
ATOM 1967 N N . ARG A 1 288 ? 46.955 20.363 21.337 1.00 32.24 1065 ARG A N 1
ATOM 1968 C CA . ARG A 1 288 ? 46.606 20.482 19.926 1.00 30.07 1065 ARG A CA 1
ATOM 1969 C C . ARG A 1 288 ? 45.829 21.777 19.683 1.00 30.18 1065 ARG A C 1
ATOM 1970 O O . ARG A 1 288 ? 44.988 22.159 20.499 1.00 30.07 1065 ARG A O 1
ATOM 1978 N N . PRO A 1 289 ? 46.122 22.465 18.567 1.00 30.47 1066 PRO A N 1
ATOM 1979 C CA . PRO A 1 289 ? 45.412 23.698 18.219 1.00 30.71 1066 PRO A CA 1
ATOM 1980 C C . PRO A 1 289 ? 43.950 23.449 17.862 1.00 29.36 1066 PRO A C 1
ATOM 1981 O O . PRO A 1 289 ? 43.609 22.368 17.377 1.00 28.63 1066 PRO A O 1
ATOM 1985 N N . GLU A 1 290 ? 43.102 24.448 18.094 1.00 28.78 1067 GLU A N 1
ATOM 1986 C CA . GLU A 1 290 ? 41.728 24.418 17.588 1.00 27.48 1067 GLU A CA 1
ATOM 1987 C C . GLU A 1 290 ? 41.739 24.557 16.069 1.00 27.32 1067 GLU A C 1
ATOM 1988 O O . GLU A 1 290 ? 42.645 25.178 15.503 1.00 27.53 1067 GLU A O 1
ATOM 1994 N N . ALA A 1 291 ? 40.726 23.992 15.412 1.00 25.18 1068 ALA A N 1
ATOM 1995 C CA . ALA A 1 291 ? 40.618 24.061 13.956 1.00 24.98 1068 ALA A CA 1
ATOM 1996 C C . ALA A 1 291 ? 40.643 25.503 13.430 1.00 26.63 1068 ALA A C 1
ATOM 1997 O O . ALA A 1 291 ? 41.248 25.773 12.389 1.00 25.86 1068 ALA A O 1
ATOM 1999 N N . ILE A 1 292 ? 39.993 26.419 14.148 1.00 27.65 1069 ILE A N 1
ATOM 2000 C CA . ILE A 1 292 ? 39.977 27.836 13.756 1.00 29.94 1069 ILE A CA 1
ATOM 2001 C C . ILE A 1 292 ? 41.392 28.432 13.666 1.00 31.02 1069 ILE A C 1
ATOM 2002 O O . ILE A 1 292 ? 41.681 29.230 12.772 1.00 32.38 1069 ILE A O 1
ATOM 2007 N N . ASN A 1 293 ? 42.272 28.027 14.576 1.00 31.00 1070 ASN A N 1
ATOM 2008 C CA . ASN A 1 293 ? 43.645 28.527 14.585 1.00 32.80 1070 ASN A CA 1
ATOM 2009 C C . ASN A 1 293 ? 44.490 27.933 13.461 1.00 31.49 1070 ASN A C 1
ATOM 2010 O O . ASN A 1 293 ? 45.389 28.597 12.937 1.00 32.30 1070 ASN A O 1
ATOM 2015 N N . ILE A 1 294 ? 44.185 26.691 13.089 1.00 29.02 1071 ILE A N 1
ATOM 2016 C CA . ILE A 1 294 ? 44.805 26.055 11.931 1.00 28.46 1071 ILE A CA 1
ATOM 2017 C C . ILE A 1 294 ? 44.421 26.819 10.665 1.00 28.75 1071 ILE A C 1
ATOM 2018 O O . ILE A 1 294 ? 45.297 27.214 9.895 1.00 28.92 1071 ILE A O 1
ATOM 2023 N N . ILE A 1 295 ? 43.122 27.049 10.458 1.00 28.78 1072 ILE A N 1
ATOM 2024 C CA . ILE A 1 295 ? 42.666 27.704 9.219 1.00 30.19 1072 ILE A CA 1
ATOM 2025 C C . ILE A 1 295 ? 43.146 29.150 9.077 1.00 31.69 1072 ILE A C 1
ATOM 2026 O O . ILE A 1 295 ? 43.270 29.660 7.963 1.00 32.63 1072 ILE A O 1
ATOM 2031 N N . GLU A 1 296 ? 43.453 29.793 10.200 1.00 32.27 1073 GLU A N 1
ATOM 2032 C CA . GLU A 1 296 ? 43.967 31.164 10.182 1.00 34.23 1073 GLU A CA 1
ATOM 2033 C C . GLU A 1 296 ? 45.486 31.253 9.970 1.00 34.86 1073 GLU A C 1
ATOM 2034 O O . GLU A 1 296 ? 46.034 32.351 9.884 1.00 36.16 1073 GLU A O 1
ATOM 2040 N N . ASN A 1 297 ? 46.157 30.103 9.867 1.00 33.42 1074 ASN A N 1
ATOM 2041 C CA . ASN A 1 297 ? 47.607 30.071 9.646 1.00 34.44 1074 ASN A CA 1
ATOM 2042 C C . ASN A 1 297 ? 48.011 30.747 8.337 1.00 34.79 1074 ASN A C 1
ATOM 2043 O O . ASN A 1 297 ? 47.305 30.642 7.330 1.00 34.11 1074 ASN A O 1
ATOM 2048 N N . ALA A 1 298 ? 49.156 31.422 8.365 1.00 36.47 1075 ALA A N 1
ATOM 2049 C CA . ALA A 1 298 ? 49.657 32.190 7.223 1.00 38.31 1075 ALA A CA 1
ATOM 2050 C C . ALA A 1 298 ? 49.866 31.367 5.948 1.00 36.63 1075 ALA A C 1
ATOM 2051 O O . ALA A 1 298 ? 49.791 31.916 4.846 1.00 37.27 1075 ALA A O 1
ATOM 2053 N N . VAL A 1 299 ? 50.113 30.063 6.088 1.00 36.00 1076 VAL A N 1
ATOM 2054 C CA . VAL A 1 299 ? 50.333 29.202 4.910 1.00 35.10 1076 VAL A CA 1
ATOM 2055 C C . VAL A 1 299 ? 49.129 29.163 3.957 1.00 34.99 1076 VAL A C 1
ATOM 2056 O O . VAL A 1 299 ? 49.284 28.860 2.769 1.00 34.69 1076 VAL A O 1
ATOM 2060 N N . PHE A 1 300 ? 47.941 29.479 4.475 1.00 34.17 1077 PHE A N 1
ATOM 2061 C CA . PHE A 1 300 ? 46.708 29.372 3.694 1.00 34.53 1077 PHE A CA 1
ATOM 2062 C C . PHE A 1 300 ? 46.298 30.657 2.984 1.00 37.25 1077 PHE A C 1
ATOM 2063 O O . PHE A 1 300 ? 45.217 30.724 2.393 1.00 37.96 1077 PHE A O 1
ATOM 2071 N N . GLU A 1 301 ? 47.159 31.668 3.029 1.00 40.61 1078 GLU A N 1
ATOM 2072 C CA . GLU A 1 301 ? 46.839 32.961 2.434 1.00 44.22 1078 GLU A CA 1
ATOM 2073 C C . GLU A 1 301 ? 47.132 32.989 0.941 1.00 44.61 1078 GLU A C 1
ATOM 2074 O O . GLU A 1 301 ? 48.189 32.533 0.497 1.00 44.35 1078 GLU A O 1
ATOM 2080 N N . ASP A 1 302 ? 46.168 33.513 0.183 1.00 45.87 1079 ASP A N 1
ATOM 2081 C CA . ASP A 1 302 ? 46.285 33.732 -1.268 1.00 46.86 1079 ASP A CA 1
ATOM 2082 C C . ASP A 1 302 ? 46.739 32.499 -2.066 1.00 44.00 1079 ASP A C 1
ATOM 2083 O O . ASP A 1 302 ? 47.546 32.620 -2.993 1.00 45.79 1079 ASP A O 1
ATOM 2088 N N . LEU A 1 303 ? 46.215 31.326 -1.707 1.00 40.31 1080 LEU A N 1
ATOM 2089 C CA . LEU A 1 303 ? 46.538 30.081 -2.413 1.00 36.93 1080 LEU A CA 1
ATOM 2090 C C . LEU A 1 303 ? 46.095 30.159 -3.873 1.00 37.25 1080 LEU A C 1
ATOM 2091 O O . LEU A 1 303 ? 44.964 30.560 -4.170 1.00 37.06 1080 LEU A O 1
ATOM 2096 N N . ASP A 1 304 ? 47.000 29.802 -4.780 1.00 35.36 1081 ASP A N 1
ATOM 2097 C CA . ASP A 1 304 ? 46.688 29.773 -6.203 1.00 35.12 1081 ASP A CA 1
ATOM 2098 C C . ASP A 1 304 ? 47.514 28.700 -6.908 1.00 33.93 1081 ASP A C 1
ATOM 2099 O O . ASP A 1 304 ? 48.605 28.348 -6.457 1.00 32.93 1081 ASP A O 1
ATOM 2104 N N . PHE A 1 305 ? 46.965 28.173 -8.000 1.00 32.38 1082 PHE A N 1
ATOM 2105 C CA . PHE A 1 305 ? 47.672 27.231 -8.872 1.00 31.40 1082 PHE A CA 1
ATOM 2106 C C . PHE A 1 305 ? 47.062 27.285 -10.266 1.00 32.53 1082 PHE A C 1
ATOM 2107 O O . PHE A 1 305 ? 45.882 27.613 -10.398 1.00 32.65 1082 PHE A O 1
ATOM 2115 N N . PRO A 1 306 ? 47.855 26.984 -11.314 1.00 33.88 1083 PRO A N 1
ATOM 2116 C CA . PRO A 1 306 ? 47.256 27.025 -12.648 1.00 35.66 1083 PRO A CA 1
ATOM 2117 C C . PRO A 1 306 ? 46.106 26.021 -12.753 1.00 34.92 1083 PRO A C 1
ATOM 2118 O O . PRO A 1 306 ? 46.270 24.851 -12.396 1.00 34.33 1083 PRO A O 1
ATOM 2122 N N . GLY A 1 307 ? 44.944 26.499 -13.194 1.00 35.82 1084 GLY A N 1
ATOM 2123 C CA . GLY A 1 307 ? 43.740 25.673 -13.302 1.00 34.98 1084 GLY A CA 1
ATOM 2124 C C . GLY A 1 307 ? 42.735 25.854 -12.175 1.00 34.96 1084 GLY A C 1
ATOM 2125 O O . GLY A 1 307 ? 41.599 25.382 -12.273 1.00 34.03 1084 GLY A O 1
ATOM 2126 N N . LYS A 1 308 ? 43.151 26.524 -11.099 1.00 35.62 1085 LYS A N 1
ATOM 2127 C CA . LYS A 1 308 ? 42.282 26.767 -9.942 1.00 36.22 1085 LYS A CA 1
ATOM 2128 C C . LYS A 1 308 ? 41.048 27.558 -10.361 1.00 39.53 1085 LYS A C 1
ATOM 2129 O O . LYS A 1 308 ? 41.151 28.487 -11.161 1.00 39.02 1085 LYS A O 1
ATOM 2135 N N . THR A 1 309 ? 39.889 27.182 -9.819 1.00 30.27 1086 THR A N 1
ATOM 2136 C CA . THR A 1 309 ? 38.628 27.866 -10.119 1.00 35.08 1086 THR A CA 1
ATOM 2137 C C . THR A 1 309 ? 38.700 29.339 -9.708 1.00 37.55 1086 THR A C 1
ATOM 2138 O O . THR A 1 309 ? 39.056 29.654 -8.570 1.00 38.47 1086 THR A O 1
ATOM 2142 N N . VAL A 1 310 ? 38.386 30.223 -10.656 1.00 40.90 1087 VAL A N 1
ATOM 2143 C CA . VAL A 1 310 ? 38.384 31.668 -10.425 1.00 43.28 1087 VAL A CA 1
ATOM 2144 C C . VAL A 1 310 ? 36.961 32.221 -10.442 1.00 44.51 1087 VAL A C 1
ATOM 2145 O O . VAL A 1 310 ? 36.263 32.201 -9.425 1.00 46.35 1087 VAL A O 1
#

InterPro domains:
  IPR000719 Protein kinase domain [PF00069] (594-660)
  IPR000719 Protein kinase domain [PF00069] (881-1074)
  IPR000719 Protein kinase domain [PS50011] (593-1077)
  IPR000719 Protein kinase domain [SM00220] (593-1077)
  IPR008271 Serine/threonine-protein kinase, active site [PS00108] (933-945)
  IPR011009 Protein kinase-like domain superfamily [SSF56112] (587-1090)
  IPR011047 Quinoprotein alcohol dehydrogenase-like superfamily [SSF50998] (105-354)
  IPR015943 WD40/YVTN repeat-like-containing domain superfamily [G3DSA:2.130.10.10] (93-397)
  IPR017441 Protein kinase, ATP binding site [PS00107] (599-622)
  IPR050339 Cell Cycle and Stress Response Kinase [PTHR11042] (313-1102)

GO terms:
  GO:0004672 protein kinase activity (F, IDA)
  GO:0036499 PERK-mediated unfolded protein response (P, IDA)
  GO:0005783 endoplasmic reticulum (C, IDA)
  GO:0036499 PERK-mediated unfolded protein response (P, TAS)
  GO:0001525 angiogenesis (P, IMP)
  GO:0042149 cellular response to glucose starvation (P, IMP)
  GO:0045943 positive regulation of transcription by RNA polymerase I (P, IMP)
  GO:0010575 positive regulation of vascular endothelial growth factor production (P, IMP)
  GO:0010628 positive regulation of gene expression (P, IMP)
  GO:1902235 regulation of endoplasmic reticulum stress-induced intrinsic apoptotic signaling pathway (P, IMP)
  GO:0005515 protein binding (F, IPI)
  GO:005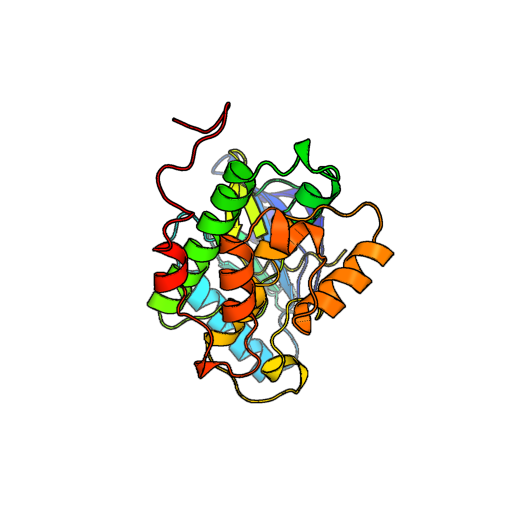1787 misfolded protein binding (F, IDA)
  GO:0004694 eukaryotic translation initiation factor 2alpha kinase activity (F, IDA)
  GO:0044233 mitochondria-associated endoplasmic reticulum membrane contact site (C, IDA)
  GO:0030968 endoplasmic reticulum unfolded protein response (P, IDA)
  GO:0106310 protein serine kinase activity (F, EXP)
  GO:0004694 eukaryotic translation initiation factor 2alpha kinase activity (F, IMP)
  GO:0034198 cellular response to amino acid starvation (P, IMP)
  GO:0070417 cellular response to cold (P, IMP)
  GO:0019903 protein phosphatase binding (F, IPI)

B-factor: mean 30.17, std 9.47, range [9.99, 68.41]

Radius of gyration: 19.44 Å; Cα contacts (8 Å, |Δi|>4): 419; chains: 1; bounding box: 60×42×40 Å

Organism: Homo sapiens (NCBI:txid9606)

Sequence (260 aa):
YISRYLTDFEPIQCLGRGGFGVVVFEAKNKVDDCNYAIKRIRLPNRELAREKVMREVKALAKKLEHPGIVRYFNNAWLEAPPKVYLYIQMQLCRKENLKDWMNGRCTIEERERSVCLHIFLQIAEAVEFLHSKGLMHRNLKPSNIFFTMDDDVVKVGDFGLVTTKLYMSPEQIHGNSYSHKVDIFSLGLLILFELLYPFSTQMERVRTLTDVRNLKFPPLFTQKYPCEYVMVQDMLSPSPMERPEAINIIENAVFEDLDFPGKTV

Secondary structure (DSSP, 8-state):
---HHHHHEEEEEEEEEETTEEEEEEEETTT--EEEEEEEE--S-HHHHHHHHHHHHHHHT---TTB--EEEEEEE-----EEEEEEEPPPS--HHHHHHT--SGGGS-HHHHHHHHHHHHHHHHHHHHTT---S--SGGGEEE-TT--EEE---------TTS-HHHHTT----THHHHHHHHHHHHHHHS--SSHHHHHHHHHHHHTT---HHHHHH-HHHHHHHHHHT-SSGGGSPPHHHHHTSGGGTT---TT---

Nearest PDB structures (foldseek):
  4x7l-assembly1_A  TM=1.004E+00  e=2.314E-49  Homo sapiens
  4x7n-assembly1_A  TM=1.003E+00  e=3.790E-48  Homo sapiens
  4m7i-assembly1_A  TM=9.561E-01  e=3.787E-42  Homo sapiens
  4g31-assembly1_A  TM=9.533E-01  e=3.786E-41  Homo sapiens
  8eqe-assembly1_AAA  TM=9.355E-01  e=4.715E-41  Homo sapiens